Protein AF-A0A0C2GD86-F1 (afdb_monomer_lite)

Secondary structure (DSSP, 8-state):
-TTGG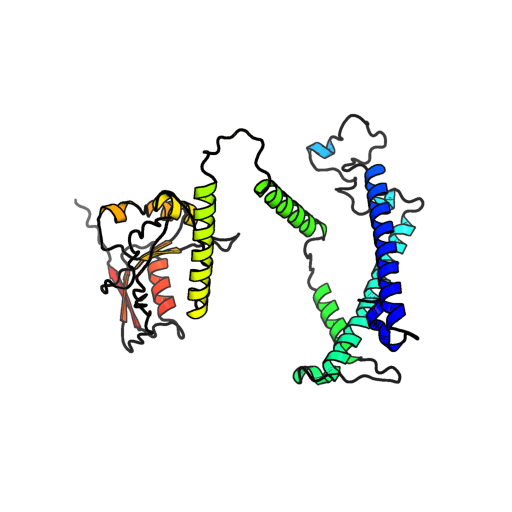GGGG-SSHHHHHHHHHHHHHHHHHHHHHHHHHHHHHH--SSB---S---TTS--HHHHTT--SBSTTT-TTHHHHHSSSHHHHHHHHHHHHHHHHHHHHHHHHHHHHHHHHTTSSGGGGGG---BTTTTB-HHHHHHHHHHHHHHHHS------HHHHHHHHHHHHHHHHHHHS---S-----S-HHHHHHHHHHHHHHHHHHHHHHHHTT----------SSHHHHHHHHHHHSSBTTB---EEEEE---S-HHHHTTS-HHHHHHTT-EEEEE--SSTTS-----------S--------------------TT-EEEEEE--TT-HHHHHHHHHHHSTTSS---EEEEEE---------

Radius of gyration: 33.06 Å; chains: 1; bounding box: 68×76×85 Å

Organism: NCBI:txid51022

Foldseek 3Di:
DLLVLCLVVDPDSVPCSVVVVVVVVVVVVVVVVVVVVCLVVPWAAFAQPDPDDDPVDDDPCVVVVNGCDTPNRDPLNVLVPDPHNVVVVVVVVVVVVVVVVSCLQRPLVVVLVVLVVCPDVVSVVQVQADDPVRHRPVSSVVVVVVVVVVVVPVPCVPDVVVVVVVVCVVVVVVVVVVDDDPPPDDDDPDVVVVVVVVVVQVVVQVVVVVVCVVVVHPDHGDGDDDPAPQVRVLCCQVVAADDVGHAQEDEEEDDPDDPVVVVRHPCVSCVVSNHHYHYDYDPPPFPDDPDPDPDDDDDDDDDDDDDPPPDDDPPLPAPPEAEDEQEAEDPVPPVSVVVVVVCCDPPHSYVHHYDYDYDDDDPDDDD

Structure (mmCIF, N/CA/C/O backbone):
data_AF-A0A0C2GD86-F1
#
_entry.id   AF-A0A0C2GD86-F1
#
loop_
_atom_site.group_PDB
_atom_site.id
_atom_site.type_symbol
_atom_site.label_atom_id
_atom_site.label_alt_id
_atom_site.label_comp_id
_atom_site.label_asym_id
_atom_site.label_entity_id
_atom_site.label_seq_id
_atom_site.pdbx_PDB_ins_code
_atom_site.Cartn_x
_atom_site.Cartn_y
_atom_site.Cartn_z
_atom_site.occupancy
_atom_site.B_iso_or_equiv
_atom_site.auth_seq_id
_atom_site.auth_comp_id
_atom_site.auth_asym_id
_atom_site.auth_atom_id
_atom_site.pdbx_PDB_model_num
ATOM 1 N N . MET A 1 1 ? -5.934 -14.774 -12.944 1.00 65.06 1 MET A N 1
ATOM 2 C CA . MET A 1 1 ? -7.406 -14.963 -12.951 1.00 65.06 1 MET A CA 1
ATOM 3 C C . MET A 1 1 ? -8.065 -14.684 -14.303 1.00 65.06 1 MET A C 1
ATOM 5 O O . MET A 1 1 ? -9.145 -15.212 -14.525 1.00 65.06 1 MET A O 1
ATOM 9 N N . ALA A 1 2 ? -7.436 -13.948 -15.231 1.00 74.06 2 ALA A N 1
ATOM 10 C CA . ALA A 1 2 ? -8.021 -13.655 -16.547 1.00 74.06 2 ALA A CA 1
ATOM 11 C C . ALA A 1 2 ? -8.495 -14.903 -17.327 1.00 74.06 2 ALA A C 1
ATOM 13 O O . ALA A 1 2 ? -9.594 -14.895 -17.868 1.00 74.06 2 ALA A O 1
ATOM 14 N N . GLY A 1 3 ? -7.726 -16.002 -17.312 1.00 75.94 3 GLY A N 1
ATOM 15 C CA . GLY A 1 3 ? -8.110 -17.249 -17.993 1.00 75.94 3 GLY A CA 1
ATOM 16 C C . GLY A 1 3 ? -9.326 -17.968 -17.391 1.00 75.94 3 GLY A C 1
ATOM 17 O O . GLY A 1 3 ? -10.063 -18.631 -18.112 1.00 75.94 3 GLY A O 1
ATOM 18 N N . ALA A 1 4 ? -9.580 -17.808 -16.089 1.00 80.94 4 ALA A N 1
ATOM 19 C CA . ALA A 1 4 ? -10.747 -18.395 -15.424 1.00 80.94 4 ALA A CA 1
ATOM 20 C C . ALA A 1 4 ? -12.019 -17.552 -15.617 1.00 80.94 4 ALA A C 1
ATOM 22 O O . ALA A 1 4 ? -13.124 -18.080 -15.534 1.00 80.94 4 ALA A O 1
ATOM 23 N N . ASN A 1 5 ? -11.866 -16.261 -15.924 1.00 79.50 5 ASN A N 1
ATOM 24 C CA . ASN A 1 5 ? -12.972 -15.319 -16.104 1.00 79.50 5 ASN A CA 1
ATOM 25 C C . ASN A 1 5 ? -13.828 -15.597 -17.361 1.00 79.50 5 ASN A C 1
ATOM 27 O O . ASN A 1 5 ? -14.884 -15.001 -17.535 1.00 79.50 5 ASN A O 1
ATOM 31 N N . ILE A 1 6 ? -13.373 -16.489 -18.249 1.00 79.62 6 ILE A N 1
ATOM 32 C CA . ILE A 1 6 ? -14.049 -16.863 -19.506 1.00 79.62 6 ILE A CA 1
ATOM 33 C C . ILE A 1 6 ? -14.363 -18.375 -19.513 1.00 79.62 6 ILE A C 1
ATOM 35 O O . ILE A 1 6 ? -14.539 -18.997 -20.557 1.00 79.62 6 ILE A O 1
ATOM 39 N N . SER A 1 7 ? -14.440 -18.996 -18.332 1.00 78.81 7 SER A N 1
ATOM 40 C CA . SER A 1 7 ? -14.645 -20.443 -18.183 1.00 78.81 7 SER A CA 1
ATOM 41 C C . SER A 1 7 ? -15.906 -20.961 -18.886 1.00 78.81 7 SER A C 1
ATOM 43 O O . SER A 1 7 ? -15.870 -22.055 -19.445 1.00 78.81 7 SER A O 1
ATOM 45 N N . GLY A 1 8 ? -16.974 -20.157 -18.932 1.00 76.56 8 GLY A N 1
ATOM 46 C CA . GLY A 1 8 ? -18.242 -20.499 -19.589 1.00 76.56 8 GLY A CA 1
ATOM 47 C C . GLY A 1 8 ? -18.179 -20.624 -21.116 1.00 76.56 8 GLY A C 1
ATOM 48 O O . GLY A 1 8 ? -19.034 -21.281 -21.697 1.00 76.56 8 GLY A O 1
ATOM 49 N N . ASN A 1 9 ? -17.152 -20.063 -21.768 1.00 80.38 9 ASN A N 1
ATOM 50 C CA . ASN A 1 9 ? -16.991 -20.125 -23.229 1.00 80.38 9 ASN A CA 1
ATOM 51 C C . ASN A 1 9 ? -15.966 -21.184 -23.674 1.00 80.38 9 ASN A C 1
ATOM 53 O O . ASN A 1 9 ? -15.637 -21.277 -24.858 1.00 80.38 9 ASN A O 1
ATOM 57 N N . LEU A 1 10 ? -15.410 -21.965 -22.744 1.00 87.44 10 LEU A N 1
ATOM 58 C CA . LEU A 1 10 ? -14.415 -22.989 -23.053 1.00 87.44 10 LEU A CA 1
ATOM 59 C C . LEU A 1 10 ? -15.094 -24.322 -23.371 1.00 87.44 10 LEU A C 1
ATOM 61 O O . LEU A 1 10 ? -15.907 -24.807 -22.593 1.00 87.44 10 LEU A O 1
ATOM 65 N N . LYS A 1 11 ? -14.665 -24.978 -24.459 1.00 89.19 11 LYS A N 1
ATOM 66 C CA . LYS A 1 11 ? -15.123 -26.335 -24.810 1.00 89.19 11 LYS A CA 1
ATOM 67 C C . LYS A 1 11 ? -14.864 -27.348 -23.684 1.00 89.19 11 LYS A C 1
ATOM 69 O O . LYS A 1 11 ? -15.706 -28.197 -23.446 1.00 89.19 11 LYS A O 1
ATOM 74 N N . ASN A 1 12 ? -13.711 -27.248 -23.006 1.00 91.75 12 ASN A N 1
ATOM 75 C CA . ASN A 1 12 ? -13.301 -28.117 -21.892 1.00 91.75 12 ASN A CA 1
ATOM 76 C C . ASN A 1 12 ? -12.554 -27.307 -20.803 1.00 91.75 12 ASN A C 1
ATOM 78 O O . ASN A 1 12 ? -11.317 -27.249 -20.822 1.00 91.75 12 ASN A O 1
ATOM 82 N N . PRO A 1 13 ? -13.258 -26.675 -19.844 1.00 90.06 13 PRO A N 1
ATOM 83 C CA . PRO A 1 13 ? -12.644 -25.761 -18.874 1.00 90.06 13 PRO A CA 1
ATOM 84 C C . PRO A 1 13 ? -11.661 -26.453 -17.917 1.00 90.06 13 PRO A C 1
ATOM 86 O O . PRO A 1 13 ? -10.619 -25.881 -17.599 1.00 90.06 13 PRO A O 1
ATOM 89 N N . GLN A 1 14 ? -11.932 -27.702 -17.521 1.00 90.12 14 GLN A N 1
ATOM 90 C CA . GLN A 1 14 ? -11.098 -28.461 -16.575 1.00 90.12 14 GLN A CA 1
ATOM 91 C C . GLN A 1 14 ? -9.662 -28.689 -17.072 1.00 90.12 14 GLN A C 1
ATOM 93 O O . GLN A 1 14 ? -8.739 -28.763 -16.269 1.00 90.12 14 GLN A O 1
ATOM 98 N N . VAL A 1 15 ? -9.459 -28.769 -18.392 1.00 92.38 15 VAL A N 1
ATOM 99 C CA . VAL A 1 15 ? -8.132 -28.969 -19.000 1.00 92.38 15 VAL A CA 1
ATOM 100 C C . VAL A 1 15 ? -7.543 -27.650 -19.501 1.00 92.38 15 VAL A C 1
ATOM 102 O O . VAL A 1 15 ? -6.342 -27.415 -19.359 1.00 92.38 15 VAL A O 1
ATOM 105 N N . ALA A 1 16 ? -8.373 -26.775 -20.077 1.00 92.75 16 ALA A N 1
ATOM 106 C CA . ALA A 1 16 ? -7.918 -25.533 -20.696 1.00 92.75 16 ALA A CA 1
ATOM 107 C C . ALA A 1 16 ? -7.410 -24.501 -19.675 1.00 92.75 16 ALA A C 1
ATOM 109 O O . ALA A 1 16 ? -6.374 -23.880 -19.909 1.00 92.75 16 ALA A O 1
ATOM 110 N N . ILE A 1 17 ? -8.090 -24.347 -18.531 1.00 93.12 17 ILE A N 1
ATOM 111 C CA . ILE A 1 17 ? -7.708 -23.378 -17.492 1.00 93.12 17 ILE A CA 1
ATOM 112 C C . ILE A 1 17 ? -6.311 -23.673 -16.919 1.00 93.12 17 ILE A C 1
ATOM 114 O O . ILE A 1 17 ? -5.471 -22.767 -16.962 1.00 93.12 17 ILE A O 1
ATOM 118 N N . PRO A 1 18 ? -6.007 -24.887 -16.408 1.00 93.12 18 PRO A N 1
ATOM 119 C CA . PRO A 1 18 ? -4.694 -25.153 -15.824 1.00 93.12 18 PRO A CA 1
ATOM 120 C C . PRO A 1 18 ? -3.578 -25.094 -16.869 1.00 93.12 18 PRO A C 1
ATOM 122 O O . PRO A 1 18 ? -2.556 -24.460 -16.614 1.00 93.12 18 PRO A O 1
ATOM 125 N N . ARG A 1 19 ? -3.776 -25.675 -18.063 1.00 93.00 19 ARG A N 1
ATOM 126 C CA . ARG A 1 19 ? -2.750 -25.657 -19.119 1.00 93.00 19 ARG A CA 1
ATOM 127 C C . ARG A 1 19 ? -2.445 -24.244 -19.598 1.00 93.00 19 ARG A C 1
ATOM 129 O O . ARG A 1 19 ? -1.280 -23.869 -19.618 1.00 93.00 19 ARG A O 1
ATOM 136 N N . GLY A 1 20 ? -3.475 -23.462 -19.923 1.00 93.88 20 GLY A N 1
ATOM 137 C CA . GLY A 1 20 ? -3.301 -22.097 -20.416 1.00 93.88 20 GLY A CA 1
ATOM 138 C C . GLY A 1 20 ? -2.700 -21.162 -19.369 1.00 93.88 20 GLY A C 1
ATOM 139 O O . GLY A 1 20 ? -1.832 -20.353 -19.685 1.00 93.88 20 GLY A O 1
ATOM 140 N N . THR A 1 21 ? -3.114 -21.291 -18.104 1.00 93.56 21 THR A N 1
ATOM 141 C CA . THR A 1 21 ? -2.578 -20.452 -17.022 1.00 93.56 21 THR A CA 1
ATOM 142 C C . THR A 1 21 ? -1.110 -20.773 -16.750 1.00 93.56 21 THR A C 1
ATOM 144 O O . THR A 1 21 ? -0.296 -19.856 -16.673 1.00 93.56 21 THR A O 1
ATOM 147 N N . LEU A 1 22 ? -0.749 -22.057 -16.649 1.00 93.69 22 LEU A N 1
ATOM 148 C CA . LEU A 1 22 ? 0.634 -22.469 -16.402 1.00 93.69 22 LEU A CA 1
ATOM 149 C C . LEU A 1 22 ? 1.558 -22.123 -17.573 1.00 93.69 22 LEU A C 1
ATOM 151 O O . LEU A 1 22 ? 2.649 -21.610 -17.339 1.00 93.69 22 LEU A O 1
ATOM 155 N N . SER A 1 23 ? 1.122 -22.333 -18.821 1.00 95.06 23 SER A N 1
ATOM 156 C CA . SER A 1 23 ? 1.925 -21.961 -19.990 1.00 95.06 23 SER A CA 1
ATOM 157 C C . SER A 1 23 ? 2.125 -20.449 -20.082 1.00 95.06 23 SER A C 1
ATOM 159 O O . SER A 1 23 ? 3.229 -20.001 -20.367 1.00 95.06 23 SER A O 1
ATOM 161 N N . ALA A 1 24 ? 1.087 -19.653 -19.800 1.00 93.94 24 ALA A N 1
ATOM 162 C CA . ALA A 1 24 ? 1.185 -18.196 -19.822 1.00 93.94 24 ALA A CA 1
ATOM 163 C C . ALA A 1 24 ? 2.138 -17.662 -18.744 1.00 93.94 24 ALA A C 1
ATOM 165 O O . ALA A 1 24 ? 2.937 -16.773 -19.031 1.00 93.94 24 ALA A O 1
ATOM 166 N N . ILE A 1 25 ? 2.079 -18.216 -17.527 1.00 94.56 25 ILE A N 1
ATOM 167 C CA . ILE A 1 25 ? 3.007 -17.867 -16.442 1.00 94.56 25 ILE A CA 1
ATOM 168 C C . ILE A 1 25 ? 4.438 -18.235 -16.832 1.00 94.56 25 ILE A C 1
ATOM 170 O O . ILE A 1 25 ? 5.333 -17.411 -16.699 1.00 94.56 25 ILE A O 1
ATOM 174 N N . LEU A 1 26 ? 4.660 -19.441 -17.355 1.00 96.50 26 LEU A N 1
ATOM 175 C CA . LEU A 1 26 ? 5.994 -19.883 -17.752 1.00 96.50 26 LEU A CA 1
ATOM 176 C C . LEU A 1 26 ? 6.591 -18.974 -18.834 1.00 96.50 26 LEU A C 1
ATOM 178 O O . LEU A 1 26 ? 7.728 -18.528 -18.698 1.00 96.50 26 LEU A O 1
ATOM 182 N N . VAL A 1 27 ? 5.816 -18.648 -19.873 1.00 97.06 27 VAL A N 1
ATOM 183 C CA . VAL A 1 27 ? 6.267 -17.758 -20.952 1.00 97.06 27 VAL A CA 1
ATOM 184 C C . VAL A 1 27 ? 6.566 -16.356 -20.419 1.00 97.06 27 VAL A C 1
ATOM 186 O O . VAL A 1 27 ? 7.626 -15.813 -20.721 1.00 97.06 27 VAL A O 1
ATOM 189 N N . SER A 1 28 ? 5.688 -15.771 -19.598 1.00 94.94 28 SER A N 1
ATOM 190 C CA . SER A 1 28 ? 5.924 -14.426 -19.061 1.00 94.94 28 SER A CA 1
ATOM 191 C C . SER A 1 28 ? 7.120 -14.383 -18.112 1.00 94.94 28 SER A C 1
ATOM 193 O O . SER A 1 28 ? 7.916 -13.452 -18.189 1.00 94.94 28 SER A O 1
ATOM 195 N N . THR A 1 29 ? 7.311 -15.403 -17.271 1.00 95.81 29 THR A N 1
ATOM 196 C CA . THR A 1 29 ? 8.487 -15.516 -16.400 1.00 95.81 29 THR A CA 1
ATOM 197 C C . THR A 1 29 ? 9.779 -15.590 -17.207 1.00 95.81 29 THR A C 1
ATOM 199 O O . THR A 1 29 ? 10.725 -14.880 -16.876 1.00 95.81 29 THR A O 1
ATOM 202 N N . ILE A 1 30 ? 9.819 -16.382 -18.283 1.00 97.56 30 ILE A N 1
ATOM 203 C CA . ILE A 1 30 ? 10.996 -16.455 -19.161 1.00 97.56 30 ILE A CA 1
ATOM 204 C C . ILE A 1 30 ? 11.289 -15.085 -19.778 1.00 97.56 30 ILE A C 1
ATOM 206 O O . ILE A 1 30 ? 12.427 -14.628 -19.709 1.00 97.56 30 ILE A O 1
ATOM 210 N N . VAL A 1 31 ? 10.269 -14.405 -20.311 1.00 96.06 31 VAL A N 1
ATOM 211 C CA . VAL A 1 31 ? 10.424 -13.072 -20.914 1.00 96.06 31 VAL A CA 1
ATOM 212 C C . VAL A 1 31 ? 10.916 -12.046 -19.888 1.00 96.06 31 VAL A C 1
ATOM 214 O O . VAL A 1 31 ? 11.826 -11.269 -20.177 1.00 96.06 31 VAL A O 1
ATOM 217 N N . TYR A 1 32 ? 10.373 -12.049 -18.668 1.00 94.38 32 TYR A N 1
ATOM 218 C CA . TYR A 1 32 ? 10.821 -11.131 -17.620 1.00 94.38 32 TYR A CA 1
ATOM 219 C C . TYR A 1 32 ? 12.264 -11.395 -17.193 1.00 94.38 32 TYR A C 1
ATOM 221 O O . TYR A 1 32 ? 13.037 -10.448 -17.064 1.00 94.38 32 TYR A O 1
ATOM 229 N N . ILE A 1 33 ? 12.653 -12.661 -17.024 1.00 96.06 33 ILE A N 1
ATOM 230 C CA . ILE A 1 33 ? 14.035 -13.022 -16.691 1.00 96.06 33 ILE A CA 1
ATOM 231 C C . ILE A 1 33 ? 14.980 -12.621 -17.826 1.00 96.06 33 ILE A C 1
ATOM 233 O O . ILE A 1 33 ? 16.030 -12.044 -17.555 1.00 96.06 33 ILE A O 1
ATOM 237 N N . SER A 1 34 ? 14.615 -12.859 -19.090 1.00 94.94 34 SER A N 1
ATOM 238 C CA . SER A 1 34 ? 15.467 -12.475 -20.217 1.00 94.94 34 SER A CA 1
ATOM 239 C C . SER A 1 34 ? 15.667 -10.964 -20.295 1.00 94.94 34 SER A C 1
ATOM 241 O O . SER A 1 34 ? 16.792 -10.517 -20.480 1.00 94.94 34 SER A O 1
ATOM 243 N N . VAL A 1 35 ? 14.608 -10.171 -20.093 1.00 90.94 35 VAL A N 1
ATOM 244 C CA . VAL A 1 35 ? 14.714 -8.704 -20.098 1.00 90.94 35 VAL A CA 1
ATOM 245 C C . VAL A 1 35 ? 15.590 -8.215 -18.944 1.00 90.94 35 VAL A C 1
ATOM 247 O O . VAL A 1 35 ? 16.413 -7.330 -19.153 1.00 90.94 35 VAL A O 1
ATOM 250 N N . LEU A 1 36 ? 15.470 -8.812 -17.753 1.00 91.12 36 LEU A N 1
ATOM 251 C CA . LEU A 1 36 ? 16.318 -8.484 -16.602 1.00 91.12 36 LEU A CA 1
ATOM 252 C C . LEU A 1 36 ? 17.798 -8.780 -16.862 1.00 91.12 36 LEU A C 1
ATOM 254 O O . LEU A 1 36 ? 18.649 -7.951 -16.548 1.00 91.12 36 LEU A O 1
ATOM 258 N N . LEU A 1 37 ? 18.106 -9.947 -17.434 1.00 93.81 37 LEU A N 1
ATOM 259 C CA . LEU A 1 37 ? 19.481 -10.331 -17.749 1.00 93.81 37 LEU A CA 1
ATOM 260 C C . LEU A 1 37 ? 20.081 -9.425 -18.823 1.00 93.81 37 LEU A C 1
ATOM 262 O O . LEU A 1 37 ? 21.185 -8.926 -18.634 1.00 93.81 37 LEU A O 1
ATOM 266 N N . ILE A 1 38 ? 19.338 -9.160 -19.904 1.00 91.38 38 ILE A N 1
ATOM 267 C CA . ILE A 1 38 ? 19.774 -8.236 -20.957 1.00 91.38 38 ILE A CA 1
ATOM 268 C C . ILE A 1 38 ? 20.056 -6.871 -20.333 1.00 91.38 38 ILE A C 1
ATOM 270 O O . ILE A 1 38 ? 21.188 -6.407 -20.409 1.00 91.38 38 ILE A O 1
ATOM 274 N N . ALA A 1 39 ? 19.090 -6.305 -19.604 1.00 89.25 39 ALA A N 1
ATOM 275 C CA . ALA A 1 39 ? 19.235 -4.999 -18.976 1.00 89.25 39 ALA A CA 1
ATOM 276 C C . ALA A 1 39 ? 20.447 -4.909 -18.033 1.00 89.25 39 ALA A C 1
ATOM 278 O O . ALA A 1 39 ? 21.154 -3.907 -18.049 1.00 89.25 39 ALA A O 1
ATOM 279 N N . GLY A 1 40 ? 20.714 -5.954 -17.244 1.00 88.50 40 GLY A N 1
ATOM 280 C CA . GLY A 1 40 ? 21.864 -5.995 -16.338 1.00 88.50 40 GLY A CA 1
ATOM 281 C C . GLY A 1 40 ? 23.218 -6.145 -17.039 1.00 88.50 40 GLY A C 1
ATOM 282 O O . GLY A 1 40 ? 24.232 -5.764 -16.466 1.00 88.50 40 GLY A O 1
ATOM 283 N N . THR A 1 41 ? 23.247 -6.695 -18.256 1.00 89.00 41 THR A N 1
ATOM 284 C CA . THR A 1 41 ? 24.483 -6.856 -19.046 1.00 89.00 41 THR A CA 1
ATOM 285 C C . THR A 1 41 ? 24.752 -5.709 -20.016 1.00 89.00 41 THR A C 1
ATOM 287 O O . THR A 1 41 ? 25.896 -5.538 -20.423 1.00 89.00 41 THR A O 1
ATOM 290 N N . THR A 1 42 ? 23.728 -4.939 -20.401 1.00 85.62 42 THR A N 1
ATOM 291 C CA . THR A 1 42 ? 23.841 -3.917 -21.455 1.00 85.62 42 THR A CA 1
ATOM 292 C C . THR A 1 42 ? 23.721 -2.480 -20.967 1.00 85.62 42 THR A C 1
ATOM 294 O O . THR A 1 42 ? 24.056 -1.582 -21.732 1.00 85.62 42 THR A O 1
ATOM 297 N N . TYR A 1 43 ? 23.194 -2.232 -19.764 1.00 86.44 43 TYR A N 1
ATOM 298 C CA . TYR A 1 43 ? 22.979 -0.872 -19.262 1.00 86.44 43 TYR A CA 1
ATOM 299 C C . TYR A 1 43 ? 23.842 -0.578 -18.039 1.00 86.44 43 TYR A C 1
ATOM 301 O O . TYR A 1 43 ? 23.813 -1.328 -17.060 1.00 86.44 43 TYR A O 1
ATOM 309 N N . GLU A 1 44 ? 24.526 0.567 -18.038 1.00 84.38 44 GLU A N 1
ATOM 310 C CA . GLU A 1 44 ? 25.084 1.117 -16.808 1.00 84.38 44 GLU A CA 1
ATOM 311 C C . GLU A 1 44 ? 23.985 1.552 -15.829 1.00 84.38 44 GLU A C 1
ATOM 313 O O . GLU A 1 44 ? 22.884 1.990 -16.190 1.00 84.38 44 GLU A O 1
ATOM 318 N N . ARG A 1 45 ? 24.315 1.460 -14.538 1.00 82.44 45 ARG A N 1
ATOM 319 C CA . ARG A 1 45 ? 23.434 1.891 -13.451 1.00 82.44 45 ARG A CA 1
ATOM 320 C C . ARG A 1 45 ? 23.193 3.403 -13.470 1.00 82.44 45 ARG A C 1
ATOM 322 O O . ARG A 1 45 ? 22.045 3.823 -13.333 1.00 82.44 45 ARG A O 1
ATOM 329 N N . ASP A 1 46 ? 24.256 4.177 -13.664 1.00 82.12 46 ASP A N 1
ATOM 330 C CA . ASP A 1 46 ? 24.283 5.639 -13.646 1.00 82.12 46 ASP A CA 1
ATOM 331 C C . ASP A 1 46 ? 25.056 6.129 -14.877 1.00 82.12 46 ASP A C 1
ATOM 333 O O . ASP A 1 46 ? 26.166 5.657 -15.119 1.00 82.12 46 ASP A O 1
ATOM 337 N N . ALA A 1 47 ? 24.472 7.041 -15.659 1.00 81.44 47 ALA A N 1
ATOM 338 C CA . ALA A 1 47 ? 25.083 7.567 -16.879 1.00 81.44 47 ALA A CA 1
ATOM 339 C C . ALA A 1 47 ? 24.870 9.085 -17.019 1.00 81.44 47 ALA A C 1
ATOM 341 O O . ALA A 1 47 ? 23.787 9.612 -16.749 1.00 81.44 47 ALA A O 1
ATOM 342 N N . ASP A 1 48 ? 25.913 9.782 -17.468 1.00 81.81 48 ASP A N 1
ATOM 343 C CA . ASP A 1 48 ? 25.946 11.232 -17.704 1.00 81.81 48 ASP A CA 1
ATOM 344 C C . ASP A 1 48 ? 25.501 11.630 -19.125 1.00 81.81 48 ASP A C 1
ATOM 346 O O . ASP A 1 48 ? 25.120 12.777 -19.354 1.00 81.81 48 ASP A O 1
ATOM 350 N N . GLY A 1 49 ? 25.473 10.673 -20.059 1.00 78.56 49 GLY A N 1
ATOM 351 C CA . GLY A 1 49 ? 25.076 10.882 -21.454 1.00 78.56 49 GLY A CA 1
ATOM 352 C C . GLY A 1 49 ? 26.223 11.310 -22.374 1.00 78.56 49 GLY A C 1
ATOM 353 O O . GLY A 1 49 ? 25.960 11.759 -23.491 1.00 78.56 49 GLY A O 1
ATOM 354 N N . ILE A 1 50 ? 27.479 11.182 -21.933 1.00 77.69 50 ILE A N 1
ATOM 355 C CA . ILE A 1 50 ? 28.667 11.518 -22.728 1.00 77.69 50 ILE A CA 1
ATOM 356 C C . ILE A 1 50 ? 29.166 10.264 -23.470 1.00 77.69 50 ILE A C 1
ATOM 358 O O . ILE A 1 50 ? 29.165 9.157 -22.943 1.00 77.69 50 ILE A O 1
ATOM 362 N N . VAL A 1 51 ? 29.575 10.426 -24.734 1.00 66.56 51 VAL A N 1
ATOM 363 C CA . VAL A 1 51 ? 29.825 9.321 -25.692 1.00 66.56 51 VAL A CA 1
ATOM 364 C C . VAL A 1 51 ? 31.127 8.543 -25.417 1.00 66.56 51 VAL A C 1
ATOM 366 O O . VAL A 1 51 ? 31.362 7.498 -26.017 1.00 66.56 51 VAL A O 1
ATOM 369 N N . THR A 1 52 ? 31.971 9.010 -24.496 1.00 67.00 52 THR A N 1
ATOM 370 C CA . THR A 1 52 ? 33.208 8.326 -24.087 1.00 67.00 52 THR A CA 1
ATOM 371 C C . THR A 1 52 ? 33.098 7.851 -22.637 1.00 67.00 52 THR A C 1
ATOM 373 O O . THR A 1 52 ? 33.619 8.523 -21.745 1.00 67.00 52 THR A O 1
ATOM 376 N N . PRO A 1 53 ? 32.412 6.726 -22.374 1.00 61.09 53 PRO A N 1
ATOM 377 C CA . PRO A 1 53 ? 32.426 6.120 -21.053 1.00 61.09 53 PRO A CA 1
ATOM 378 C C . PRO A 1 53 ? 33.846 5.633 -20.758 1.00 61.09 53 PRO A C 1
ATOM 380 O O . PRO A 1 53 ? 34.403 4.836 -21.514 1.00 61.09 53 PRO A O 1
ATOM 383 N N . ASP A 1 54 ? 34.448 6.136 -19.683 1.00 66.69 54 ASP A N 1
ATOM 384 C CA . ASP A 1 54 ? 35.705 5.599 -19.173 1.00 66.69 54 ASP A CA 1
ATOM 385 C C . ASP A 1 54 ? 35.385 4.297 -18.412 1.00 66.69 54 ASP A C 1
ATOM 387 O O . ASP A 1 54 ? 34.720 4.354 -17.377 1.00 66.69 54 ASP A O 1
ATOM 391 N N . PRO A 1 55 ? 35.801 3.105 -18.888 1.00 67.50 55 PRO A N 1
ATOM 392 C CA . PRO A 1 55 ? 35.388 1.828 -18.293 1.00 67.50 55 PRO A CA 1
ATOM 393 C C . PRO A 1 55 ? 35.878 1.627 -16.854 1.00 67.50 55 PRO A C 1
ATOM 395 O O . PRO A 1 55 ? 35.414 0.722 -16.160 1.00 67.50 55 PRO A O 1
ATOM 398 N N . PHE A 1 56 ? 36.854 2.429 -16.423 1.00 69.88 56 PHE A N 1
ATOM 399 C CA . PHE A 1 56 ? 37.534 2.286 -15.139 1.00 69.88 56 PHE A CA 1
ATOM 400 C C . PHE A 1 56 ? 37.160 3.370 -14.125 1.00 69.88 56 PHE A C 1
ATOM 402 O O . PHE A 1 56 ? 37.468 3.202 -12.945 1.00 69.88 56 PHE A O 1
ATOM 409 N N . ASN A 1 57 ? 36.480 4.441 -14.550 1.00 73.31 57 ASN A N 1
ATOM 410 C CA . ASN A 1 57 ? 36.133 5.576 -13.698 1.00 73.31 57 ASN A CA 1
ATOM 411 C C . ASN A 1 57 ? 34.630 5.852 -13.720 1.00 73.31 57 ASN A C 1
ATOM 413 O O . ASN A 1 57 ? 33.982 5.862 -14.762 1.00 73.31 57 ASN A O 1
ATOM 417 N N . GLN A 1 58 ? 34.071 6.094 -12.537 1.00 76.25 58 GLN A N 1
ATOM 418 C CA . GLN A 1 58 ? 32.658 6.412 -12.383 1.00 76.25 58 GLN A CA 1
ATOM 419 C C . GLN A 1 58 ? 32.404 7.884 -12.762 1.00 76.25 58 GLN A C 1
ATOM 421 O O . GLN A 1 58 ? 33.237 8.725 -12.423 1.00 76.25 58 GLN A O 1
ATOM 426 N N . PRO A 1 59 ? 31.290 8.227 -13.443 1.00 76.94 59 PRO A N 1
ATOM 427 C CA . PRO A 1 59 ? 31.048 9.599 -13.887 1.00 76.94 59 PRO A CA 1
ATOM 428 C C . PRO A 1 59 ? 30.871 10.552 -12.701 1.00 76.94 59 PRO A C 1
ATOM 430 O O . PRO A 1 59 ? 30.280 10.184 -11.686 1.00 76.94 59 PRO A O 1
ATOM 433 N N . ASP A 1 60 ? 31.292 11.810 -12.846 1.00 80.00 60 ASP A N 1
ATOM 434 C CA . ASP A 1 60 ? 31.196 12.826 -11.782 1.00 80.00 60 ASP A CA 1
ATOM 435 C C . ASP A 1 60 ? 29.758 13.019 -11.261 1.00 80.00 60 ASP A C 1
ATOM 437 O O . ASP A 1 60 ? 29.536 13.312 -10.082 1.00 80.00 60 ASP A O 1
ATOM 441 N N . CYS A 1 61 ? 28.757 12.794 -12.122 1.00 78.94 61 CYS A N 1
ATOM 442 C CA . CYS A 1 61 ? 27.342 12.864 -11.754 1.00 78.94 61 CYS A CA 1
ATOM 443 C C . CYS A 1 61 ? 26.939 11.827 -10.693 1.00 78.94 61 CYS A C 1
ATOM 445 O O . CYS A 1 61 ? 25.950 12.037 -9.987 1.00 78.94 61 CYS A O 1
ATOM 447 N N . TYR A 1 62 ? 27.694 10.733 -10.548 1.00 75.38 62 TYR A N 1
ATOM 448 C CA . TYR A 1 62 ? 27.438 9.700 -9.548 1.00 75.38 62 TYR A CA 1
ATOM 449 C C . TYR A 1 62 ? 27.688 10.221 -8.132 1.00 75.38 62 TYR A C 1
ATOM 451 O O . TYR A 1 62 ? 26.858 10.021 -7.248 1.00 75.38 62 TYR A O 1
ATOM 459 N N . TYR A 1 63 ? 28.791 10.945 -7.918 1.00 76.69 63 TYR A N 1
ATOM 460 C CA . TYR A 1 63 ? 29.143 11.476 -6.597 1.00 76.69 63 TYR A CA 1
ATOM 461 C C . TYR A 1 63 ? 28.167 12.554 -6.117 1.00 76.69 63 TYR A C 1
ATOM 463 O O . TYR A 1 63 ? 27.930 12.684 -4.917 1.00 76.69 63 TYR A O 1
ATOM 471 N N . ASN A 1 64 ? 27.563 13.285 -7.057 1.00 76.62 64 ASN A N 1
ATOM 472 C CA . ASN A 1 64 ? 26.567 14.316 -6.774 1.00 76.62 64 ASN A CA 1
ATOM 473 C C . ASN A 1 64 ? 25.112 13.824 -6.890 1.00 76.62 64 ASN A C 1
ATOM 475 O O . ASN A 1 64 ? 24.201 14.604 -6.627 1.00 76.62 64 ASN A O 1
ATOM 479 N N . TYR A 1 65 ? 24.877 12.557 -7.256 1.00 73.69 65 TYR A N 1
ATOM 480 C CA . TYR A 1 65 ? 23.545 11.986 -7.514 1.00 73.69 65 TYR A CA 1
ATOM 481 C C . TYR A 1 65 ? 22.705 12.789 -8.526 1.00 73.69 65 TYR A C 1
ATOM 483 O O . TYR A 1 65 ? 21.487 12.904 -8.393 1.00 73.69 65 TYR A O 1
ATOM 491 N N . THR A 1 66 ? 23.352 13.365 -9.539 1.00 76.75 66 THR A N 1
ATOM 492 C CA . THR A 1 66 ? 22.719 14.224 -10.556 1.00 76.75 66 THR A CA 1
ATOM 493 C C . THR A 1 66 ? 22.672 13.585 -11.943 1.00 76.75 66 THR A C 1
ATOM 495 O O . THR A 1 66 ? 22.410 14.279 -12.925 1.00 76.75 66 THR A O 1
ATOM 498 N N . CYS A 1 67 ? 22.933 12.280 -12.059 1.00 78.75 67 CYS A N 1
ATOM 499 C CA . CYS A 1 67 ? 22.979 11.613 -13.358 1.00 78.75 67 CYS A CA 1
ATOM 500 C C . CYS A 1 67 ? 21.610 11.649 -14.071 1.00 78.75 67 CYS A C 1
ATOM 502 O O . CYS A 1 67 ? 20.618 11.177 -13.510 1.00 78.75 67 CYS A O 1
ATOM 504 N N . PRO A 1 68 ? 21.537 12.172 -15.310 1.00 78.88 68 PRO A N 1
ATOM 505 C CA . PRO A 1 68 ? 20.291 12.241 -16.073 1.00 78.88 68 PRO A CA 1
ATOM 506 C C . PRO A 1 68 ? 19.875 10.892 -16.681 1.00 78.88 68 PRO A C 1
ATOM 508 O O . PRO A 1 68 ? 18.690 10.680 -16.940 1.00 78.88 68 PRO A O 1
ATOM 511 N N . PHE A 1 69 ? 20.828 9.981 -16.911 1.00 83.25 69 PHE A N 1
ATOM 512 C CA . PHE A 1 69 ? 20.608 8.690 -17.561 1.00 83.25 69 PHE A CA 1
ATOM 513 C C . PHE A 1 69 ? 21.096 7.516 -16.694 1.00 83.25 69 PHE A C 1
ATOM 515 O O . PHE A 1 69 ? 21.608 7.681 -15.583 1.00 83.25 69 PHE A O 1
ATOM 522 N N . GLY A 1 70 ? 20.902 6.299 -17.202 1.00 80.44 70 GLY A N 1
ATOM 523 C CA . GLY A 1 70 ? 21.235 5.050 -16.518 1.00 80.44 70 GLY A CA 1
ATOM 524 C C . GLY A 1 70 ? 19.998 4.316 -16.010 1.00 80.44 70 GLY A C 1
ATOM 525 O O . GLY A 1 70 ? 18.903 4.880 -15.919 1.00 80.44 70 GLY A O 1
ATOM 526 N N . LEU A 1 71 ? 20.174 3.036 -15.688 1.00 82.88 71 LEU A N 1
ATOM 527 C CA . LEU A 1 71 ? 19.092 2.145 -15.269 1.00 82.88 71 LEU A CA 1
ATOM 528 C C . LEU A 1 71 ? 18.362 2.642 -14.007 1.00 82.88 71 LEU A C 1
ATOM 530 O O . LEU A 1 71 ? 17.173 2.373 -13.843 1.00 82.88 71 LEU A O 1
ATOM 534 N N . LEU A 1 72 ? 19.060 3.366 -13.123 1.00 79.88 72 LEU A N 1
ATOM 535 C CA . LEU A 1 72 ? 18.491 3.909 -11.889 1.00 79.88 72 LEU A CA 1
ATOM 536 C C . LEU A 1 72 ? 17.733 5.230 -12.102 1.00 79.88 72 LEU A C 1
ATOM 538 O O . LEU A 1 72 ? 16.730 5.463 -11.428 1.00 79.88 72 LEU A O 1
ATOM 542 N N . ASN A 1 73 ? 18.195 6.076 -13.028 1.00 75.44 73 ASN A N 1
ATOM 543 C CA . ASN A 1 73 ? 17.728 7.463 -13.147 1.00 75.44 73 ASN A CA 1
ATOM 544 C C . ASN A 1 73 ? 16.770 7.692 -14.326 1.00 75.44 73 ASN A C 1
ATOM 546 O O . ASN A 1 73 ? 15.957 8.615 -14.279 1.00 75.44 73 ASN A O 1
ATOM 550 N N . TYR A 1 74 ? 16.796 6.840 -15.359 1.00 80.06 74 TYR A N 1
ATOM 551 C CA . TYR A 1 74 ? 15.990 7.024 -16.569 1.00 80.06 74 TYR A CA 1
ATOM 552 C C . TYR A 1 74 ? 15.087 5.822 -16.878 1.00 80.06 74 TYR A C 1
ATOM 554 O O . TYR A 1 74 ? 15.507 4.795 -17.408 1.00 80.06 74 TYR A O 1
ATOM 562 N N . TYR A 1 75 ? 13.790 5.978 -16.600 1.00 81.25 75 TYR A N 1
ATOM 563 C CA . TYR A 1 75 ? 12.775 4.923 -16.747 1.00 81.25 75 TYR A CA 1
ATOM 564 C C . TYR A 1 75 ? 12.534 4.473 -18.199 1.00 81.25 75 TYR A C 1
ATOM 566 O O . TYR A 1 75 ? 12.026 3.378 -18.439 1.00 81.25 75 TYR A O 1
ATOM 574 N N . GLN A 1 76 ? 12.900 5.303 -19.176 1.00 83.56 76 GLN A N 1
ATOM 575 C CA . GLN A 1 76 ? 12.765 5.029 -20.608 1.00 83.56 76 GLN A CA 1
ATOM 576 C C . GLN A 1 76 ? 14.073 4.526 -21.240 1.00 83.56 76 GLN A C 1
ATOM 578 O O . GLN A 1 76 ? 14.251 4.628 -22.449 1.00 83.56 76 GLN A O 1
ATOM 583 N N . ILE A 1 77 ? 14.987 3.928 -20.467 1.00 83.81 77 ILE A N 1
ATOM 584 C CA . ILE A 1 77 ? 16.292 3.464 -20.978 1.00 83.81 77 ILE A CA 1
ATOM 585 C C . ILE A 1 77 ? 16.185 2.446 -22.131 1.00 83.81 77 ILE A C 1
ATOM 587 O O . ILE A 1 77 ? 16.994 2.433 -23.060 1.00 83.81 77 ILE A O 1
ATOM 591 N N . VAL A 1 78 ? 15.122 1.639 -22.142 1.00 86.31 78 VAL A N 1
ATOM 592 C CA . VAL A 1 78 ? 14.853 0.692 -23.236 1.00 86.31 78 VAL A CA 1
ATOM 593 C C . VAL A 1 78 ? 14.515 1.427 -24.540 1.00 86.31 78 VAL A C 1
ATOM 595 O O . VAL A 1 78 ? 14.831 0.945 -25.624 1.00 86.31 78 VAL A O 1
ATOM 598 N N . MET A 1 79 ? 13.923 2.623 -24.462 1.00 86.19 79 MET A N 1
ATOM 599 C CA . MET A 1 79 ? 13.579 3.436 -25.631 1.00 86.19 79 MET A CA 1
ATOM 600 C C . MET A 1 79 ? 14.829 3.934 -26.362 1.00 86.19 79 MET A C 1
ATOM 602 O O . MET A 1 79 ? 14.878 3.856 -27.586 1.00 86.19 79 MET A O 1
ATOM 606 N N . VAL A 1 80 ? 15.839 4.411 -25.627 1.00 82.12 80 VAL A N 1
ATOM 607 C CA . VAL A 1 80 ? 17.062 4.993 -26.217 1.00 82.12 80 VAL A CA 1
ATOM 608 C C . VAL A 1 80 ? 17.997 3.949 -26.824 1.00 82.12 80 VAL A C 1
ATOM 610 O O . VAL A 1 80 ? 18.823 4.281 -27.664 1.00 82.12 80 VAL A O 1
ATOM 613 N N . THR A 1 81 ? 17.850 2.686 -26.431 1.00 81.06 81 THR A N 1
ATOM 614 C CA . THR A 1 81 ? 18.666 1.565 -26.929 1.00 81.06 81 THR A CA 1
ATOM 615 C C . THR A 1 81 ? 17.946 0.696 -27.955 1.00 81.06 81 THR A C 1
ATOM 617 O O . THR A 1 81 ? 18.523 -0.234 -28.513 1.00 81.06 81 THR A O 1
ATOM 620 N N . SER A 1 82 ? 16.683 1.011 -28.241 1.00 86.62 82 SER A N 1
ATOM 621 C CA . SER A 1 82 ? 15.909 0.344 -29.280 1.00 86.62 82 SER A CA 1
ATOM 622 C C . SER A 1 82 ? 16.300 0.833 -30.671 1.00 86.62 82 SER A C 1
ATOM 624 O O . SER A 1 82 ? 16.551 2.016 -30.875 1.00 86.62 82 SER A O 1
ATOM 626 N N . VAL A 1 83 ? 16.242 -0.069 -31.659 1.00 88.88 83 VAL A N 1
ATOM 627 C CA . VAL A 1 83 ? 16.522 0.243 -33.077 1.00 88.88 83 VAL A CA 1
ATOM 628 C C . VAL A 1 83 ? 15.644 1.388 -33.595 1.00 88.88 83 VAL A C 1
ATOM 630 O O . VAL A 1 83 ? 16.088 2.200 -34.401 1.00 88.88 83 VAL A O 1
ATOM 633 N N . TRP A 1 84 ? 14.398 1.473 -33.119 1.00 91.12 84 TRP A N 1
ATOM 634 C CA . TRP A 1 84 ? 13.492 2.570 -33.442 1.00 91.12 84 TRP A CA 1
ATOM 635 C C . TRP A 1 84 ? 12.703 3.013 -32.199 1.00 91.12 84 TRP A C 1
ATOM 637 O O . TRP A 1 84 ? 11.715 2.367 -31.855 1.00 91.12 84 TRP A O 1
ATOM 647 N N . PRO A 1 85 ? 13.094 4.109 -31.519 1.00 88.19 85 PRO A N 1
ATOM 648 C CA . PRO A 1 85 ? 12.504 4.544 -30.246 1.00 88.19 85 PRO A CA 1
ATOM 649 C C . PRO A 1 85 ? 10.960 4.600 -30.189 1.00 88.19 85 PRO A C 1
ATOM 651 O O . PRO A 1 85 ? 10.387 4.134 -29.199 1.00 88.19 85 PRO A O 1
ATOM 654 N N . PRO A 1 86 ? 10.240 5.072 -31.232 1.00 91.00 86 PRO A N 1
ATOM 655 C CA . PRO A 1 86 ? 8.775 5.121 -31.212 1.00 91.00 86 PRO A CA 1
ATOM 656 C C . PRO A 1 86 ? 8.088 3.756 -31.062 1.00 91.00 86 PRO A C 1
ATOM 658 O O . PRO A 1 86 ? 6.969 3.701 -30.548 1.00 91.00 86 PRO A O 1
ATOM 661 N N . ILE A 1 87 ? 8.735 2.650 -31.458 1.00 91.56 87 ILE A N 1
ATOM 662 C CA . ILE A 1 87 ? 8.133 1.309 -31.374 1.00 91.56 87 ILE A CA 1
ATOM 663 C C . ILE A 1 87 ? 7.827 0.912 -29.929 1.00 91.56 87 ILE A C 1
ATOM 665 O O . ILE A 1 87 ? 6.799 0.293 -29.654 1.00 91.56 87 ILE A O 1
ATOM 669 N N . ILE A 1 88 ? 8.692 1.319 -28.996 1.00 89.88 88 ILE A N 1
ATOM 670 C CA . ILE A 1 88 ? 8.542 1.025 -27.572 1.00 89.88 88 ILE A CA 1
ATOM 671 C C . ILE A 1 88 ? 7.350 1.791 -27.010 1.00 89.88 88 ILE A C 1
ATOM 673 O O . ILE A 1 88 ? 6.517 1.204 -26.322 1.00 89.88 88 ILE A O 1
ATOM 677 N N . SER A 1 89 ? 7.204 3.068 -27.363 1.00 87.69 89 SER A N 1
ATOM 678 C CA . SER A 1 89 ? 6.055 3.881 -26.953 1.00 87.69 89 SER A CA 1
ATOM 679 C C . SER A 1 89 ? 4.733 3.300 -27.458 1.00 87.69 89 SER A C 1
ATOM 681 O O . SER A 1 89 ? 3.784 3.174 -26.685 1.00 87.69 89 SER A O 1
ATOM 683 N N . ILE A 1 90 ? 4.678 2.876 -28.726 1.00 91.44 90 ILE A N 1
ATOM 684 C CA . ILE A 1 90 ? 3.493 2.220 -29.303 1.00 91.44 90 ILE A CA 1
ATOM 685 C C . ILE A 1 90 ? 3.182 0.920 -28.552 1.00 91.44 90 ILE A C 1
ATOM 687 O O . ILE A 1 90 ? 2.027 0.673 -28.202 1.00 91.44 90 ILE A O 1
ATOM 691 N N . GLY A 1 91 ? 4.204 0.115 -28.250 1.00 91.12 91 GLY A N 1
ATOM 692 C CA . GLY A 1 91 ? 4.058 -1.118 -27.479 1.00 91.12 91 GLY A CA 1
ATOM 693 C C . GLY A 1 91 ? 3.511 -0.882 -26.069 1.00 91.12 91 GLY A C 1
ATOM 694 O O . GLY A 1 91 ? 2.601 -1.591 -25.642 1.00 91.12 91 GLY A O 1
ATOM 695 N N . ILE A 1 92 ? 4.004 0.142 -25.364 1.00 90.06 92 ILE A N 1
ATOM 696 C CA . ILE A 1 92 ? 3.523 0.518 -24.026 1.00 90.06 92 ILE A CA 1
ATOM 697 C C . ILE A 1 92 ? 2.053 0.943 -24.085 1.00 90.06 92 ILE A C 1
ATOM 699 O O . ILE A 1 92 ? 1.248 0.470 -23.280 1.00 90.06 92 ILE A O 1
ATOM 703 N N . ILE A 1 93 ? 1.679 1.789 -25.049 1.00 90.75 93 ILE A N 1
ATOM 704 C CA . ILE A 1 93 ? 0.290 2.238 -25.223 1.00 90.75 93 ILE A CA 1
ATOM 705 C C . ILE A 1 93 ? -0.619 1.042 -25.523 1.00 90.75 93 ILE A C 1
ATOM 707 O O . ILE A 1 93 ? -1.656 0.880 -24.883 1.00 90.75 93 ILE A O 1
ATOM 711 N N . ALA A 1 94 ? -0.215 0.159 -26.437 1.00 93.50 94 ALA A N 1
ATOM 712 C CA . ALA A 1 94 ? -0.996 -1.024 -26.782 1.00 93.50 94 ALA A CA 1
ATOM 713 C C . ALA A 1 94 ? -1.156 -1.976 -25.582 1.00 93.50 94 ALA A C 1
ATOM 715 O O . ALA A 1 94 ? -2.267 -2.409 -25.280 1.00 93.50 94 ALA A O 1
ATOM 716 N N . ALA A 1 95 ? -0.076 -2.274 -24.855 1.00 90.19 95 ALA A N 1
ATOM 717 C CA . ALA A 1 95 ? -0.104 -3.186 -23.712 1.00 90.19 95 ALA A CA 1
ATOM 718 C C . ALA A 1 95 ? -0.934 -2.644 -22.533 1.00 90.19 95 ALA A C 1
ATOM 720 O O . ALA A 1 95 ? -1.704 -3.390 -21.913 1.00 90.19 95 ALA A O 1
ATOM 721 N N . THR A 1 96 ? -0.807 -1.348 -22.234 1.00 89.94 96 THR A N 1
ATOM 722 C CA . THR A 1 96 ? -1.575 -0.688 -21.167 1.00 89.94 96 THR A CA 1
ATOM 723 C C . THR A 1 96 ? -3.056 -0.608 -21.521 1.00 89.94 96 THR A C 1
ATOM 725 O O . THR A 1 96 ? -3.895 -0.978 -20.699 1.00 89.94 96 THR A O 1
ATOM 728 N N . LEU A 1 97 ? -3.388 -0.243 -22.762 1.00 91.56 97 LEU A N 1
ATOM 729 C CA . LEU A 1 97 ? -4.763 -0.189 -23.252 1.00 91.56 97 LEU A CA 1
ATOM 730 C C . LEU A 1 97 ? -5.424 -1.575 -23.258 1.00 91.56 97 LEU A C 1
ATOM 732 O O . LEU A 1 97 ? -6.548 -1.713 -22.779 1.00 91.56 97 LEU A O 1
ATOM 736 N N . CYS A 1 98 ? -4.722 -2.622 -23.697 1.00 91.31 98 CYS A N 1
ATOM 737 C CA . CYS A 1 98 ? -5.218 -4.000 -23.633 1.00 91.31 98 CYS A CA 1
ATOM 738 C C . CYS A 1 98 ? -5.520 -4.443 -22.193 1.00 91.31 98 CYS A C 1
ATOM 740 O O . CYS A 1 98 ? -6.575 -5.022 -21.926 1.00 91.31 98 CYS A O 1
ATOM 742 N N . SER A 1 99 ? -4.623 -4.140 -21.251 1.00 90.81 99 SER A N 1
ATOM 743 C CA . SER A 1 99 ? -4.802 -4.490 -19.834 1.00 90.81 99 SER A CA 1
ATOM 744 C C . SER A 1 99 ? -5.958 -3.714 -19.192 1.00 90.81 99 SER A C 1
ATOM 746 O O . SER A 1 99 ? -6.738 -4.278 -18.415 1.00 90.81 99 SER A O 1
ATOM 748 N N . ALA A 1 100 ? -6.112 -2.439 -19.558 1.00 89.75 100 ALA A N 1
ATOM 749 C CA . ALA A 1 100 ? -7.213 -1.593 -19.116 1.00 89.75 100 ALA A CA 1
ATOM 750 C C . ALA A 1 100 ? -8.561 -2.096 -19.653 1.00 89.75 100 ALA A C 1
ATOM 752 O O . ALA A 1 100 ? -9.495 -2.269 -18.874 1.00 89.75 100 ALA A O 1
ATOM 753 N N . LEU A 1 101 ? -8.654 -2.418 -20.948 1.00 89.25 101 LEU A N 1
ATOM 754 C CA . LEU A 1 101 ? -9.868 -2.969 -21.558 1.00 89.25 101 LEU A CA 1
ATOM 755 C C . LEU A 1 101 ? -10.256 -4.321 -20.950 1.00 89.25 101 LEU A C 1
ATOM 757 O O . LEU A 1 101 ? -11.425 -4.545 -20.636 1.00 89.25 101 LEU A O 1
ATOM 761 N N . ALA A 1 102 ? -9.284 -5.207 -20.717 1.00 88.12 102 ALA A N 1
ATOM 762 C CA . ALA A 1 102 ? -9.539 -6.489 -20.065 1.00 88.12 102 ALA A CA 1
ATOM 763 C C . ALA A 1 102 ? -10.110 -6.307 -18.647 1.00 88.12 102 ALA A C 1
ATOM 765 O O . ALA A 1 102 ? -11.046 -7.009 -18.253 1.00 88.12 102 ALA A O 1
ATOM 766 N N . SER A 1 103 ? -9.594 -5.336 -17.890 1.00 89.75 103 SER A N 1
ATOM 767 C CA . SER A 1 103 ? -10.076 -5.012 -16.540 1.00 89.75 103 SER A CA 1
ATOM 768 C C . SER A 1 103 ? -11.456 -4.346 -16.563 1.00 89.75 103 SER A C 1
ATOM 770 O O . SER A 1 103 ? -12.319 -4.687 -15.754 1.00 89.75 103 SER A O 1
ATOM 772 N N . LEU A 1 104 ? -11.696 -3.469 -17.542 1.00 87.88 104 LEU A N 1
ATOM 773 C CA . LEU A 1 104 ? -12.967 -2.774 -17.740 1.00 87.88 104 LEU A CA 1
ATOM 774 C C . LEU A 1 104 ? -14.114 -3.740 -18.053 1.00 87.88 104 LEU A C 1
ATOM 776 O O . LEU A 1 104 ? -15.227 -3.519 -17.594 1.00 87.88 104 LEU A O 1
ATOM 780 N N . VAL A 1 105 ? -13.853 -4.815 -18.802 1.00 87.25 105 VAL A N 1
ATOM 781 C CA . VAL A 1 105 ? -14.868 -5.829 -19.145 1.00 87.25 105 VAL A CA 1
ATOM 782 C C . VAL A 1 105 ? -15.026 -6.882 -18.047 1.00 87.25 105 VAL A C 1
ATOM 784 O O . VAL A 1 105 ? -16.129 -7.375 -17.814 1.00 87.25 105 VAL A O 1
ATOM 787 N N . SER A 1 106 ? -13.942 -7.247 -17.360 1.00 87.69 106 SER A N 1
ATOM 788 C CA . SER A 1 106 ? -13.974 -8.319 -16.358 1.00 87.69 106 SER A CA 1
ATOM 789 C C . SER A 1 106 ? -14.622 -7.901 -15.039 1.00 87.69 106 SER A C 1
ATOM 791 O O . SER A 1 106 ? -15.467 -8.636 -14.528 1.00 87.69 106 SER A O 1
ATOM 793 N N . ALA A 1 107 ? -14.284 -6.727 -14.498 1.00 90.00 107 ALA A N 1
ATOM 794 C CA . ALA A 1 107 ? -14.764 -6.312 -13.179 1.00 90.00 107 ALA A CA 1
ATOM 795 C C . ALA A 1 107 ? -16.302 -6.171 -13.096 1.00 90.00 107 ALA A C 1
ATOM 797 O O . ALA A 1 107 ? -16.887 -6.722 -12.160 1.00 90.00 107 ALA A O 1
ATOM 798 N N . PRO A 1 108 ? -16.996 -5.538 -14.065 1.00 90.94 108 PRO A N 1
ATOM 799 C CA . PRO A 1 108 ? -18.455 -5.420 -14.040 1.00 90.94 108 PRO A CA 1
ATOM 800 C C . PRO A 1 108 ? -19.179 -6.764 -14.146 1.00 90.94 108 PRO A C 1
ATOM 802 O O . PRO A 1 108 ? -20.217 -6.934 -13.513 1.00 90.94 108 PRO A O 1
ATOM 805 N N . LYS A 1 109 ? -18.630 -7.727 -14.900 1.00 87.50 109 LYS A N 1
ATOM 806 C CA . LYS A 1 109 ? -19.211 -9.073 -15.045 1.00 87.50 109 LYS A CA 1
ATOM 807 C C . LYS A 1 109 ? -19.093 -9.895 -13.764 1.00 87.50 109 LYS A C 1
ATOM 809 O O . LYS A 1 109 ? -20.055 -10.542 -13.364 1.00 87.50 109 LYS A O 1
ATOM 814 N N . ILE A 1 110 ? -17.950 -9.816 -13.080 1.00 88.44 110 ILE A N 1
ATOM 815 C CA . ILE A 1 110 ? -17.779 -10.438 -11.758 1.00 88.44 110 ILE A CA 1
ATOM 816 C C . ILE A 1 110 ? -18.727 -9.783 -10.746 1.00 88.44 110 ILE A C 1
ATOM 818 O O . ILE A 1 110 ? -19.395 -10.472 -9.980 1.00 88.44 110 ILE A O 1
ATOM 822 N N . PHE A 1 111 ? -18.825 -8.451 -10.764 1.00 90.25 111 PHE A N 1
ATOM 823 C CA . PHE A 1 111 ? -19.716 -7.718 -9.869 1.00 90.25 111 PHE A CA 1
ATOM 824 C C . PHE A 1 111 ? -21.193 -8.058 -10.106 1.00 90.25 111 PHE A C 1
ATOM 826 O O . PHE A 1 111 ? -21.942 -8.223 -9.145 1.00 90.25 111 PHE A O 1
ATOM 833 N N . GLN A 1 112 ? -21.603 -8.223 -11.366 1.00 90.62 112 GLN A N 1
ATOM 834 C CA . GLN A 1 112 ? -22.943 -8.684 -11.720 1.00 90.62 112 GLN A CA 1
ATOM 835 C C . GLN A 1 112 ? -23.232 -10.074 -11.149 1.00 90.62 112 GLN A C 1
ATOM 837 O O . GLN A 1 112 ? -24.263 -10.230 -10.503 1.00 90.62 112 GLN A O 1
ATOM 842 N N . ALA A 1 113 ? -22.323 -11.040 -11.327 1.00 86.81 113 ALA A N 1
ATOM 843 C CA . ALA A 1 113 ? -22.498 -12.398 -10.807 1.00 86.81 113 ALA A CA 1
ATOM 844 C C . ALA A 1 113 ? -22.713 -12.400 -9.281 1.00 86.81 113 ALA A C 1
ATOM 846 O O . ALA A 1 113 ? -23.649 -13.013 -8.780 1.00 86.81 113 ALA A O 1
ATOM 847 N N . ILE A 1 114 ? -21.935 -11.599 -8.545 1.00 89.00 114 ILE A N 1
ATOM 848 C CA . ILE A 1 114 ? -22.103 -11.434 -7.090 1.00 89.00 114 ILE A CA 1
ATOM 849 C C . ILE A 1 114 ? -23.472 -10.826 -6.738 1.00 89.00 114 ILE A C 1
ATOM 851 O O . ILE A 1 114 ? -24.077 -11.172 -5.722 1.00 89.00 114 ILE A O 1
ATOM 855 N N . CYS A 1 115 ? -23.968 -9.891 -7.551 1.00 89.25 115 CYS A N 1
ATOM 856 C CA . CYS A 1 115 ? -25.273 -9.272 -7.328 1.00 89.25 115 CYS A CA 1
ATOM 857 C C . CYS A 1 115 ? -26.439 -10.221 -7.663 1.00 89.25 115 CYS A C 1
ATOM 859 O O . CYS A 1 115 ? -27.512 -10.076 -7.075 1.00 89.25 115 CYS A O 1
ATOM 861 N N . GLU A 1 116 ? -26.247 -11.174 -8.580 1.00 87.75 116 GLU A N 1
ATOM 862 C CA . GLU A 1 116 ? -27.218 -12.230 -8.902 1.00 87.75 116 GLU A CA 1
ATOM 863 C C . GLU A 1 116 ? -27.368 -13.234 -7.742 1.00 87.75 116 GLU A C 1
ATOM 865 O O . GLU A 1 116 ? -28.490 -13.653 -7.443 1.00 87.75 116 GLU A O 1
ATOM 870 N N . ASP A 1 117 ? -26.289 -13.498 -6.995 1.00 90.50 117 ASP A N 1
ATOM 871 C CA . ASP A 1 117 ? -26.279 -14.392 -5.824 1.00 90.50 117 ASP A CA 1
ATOM 872 C C . ASP A 1 117 ? -27.051 -13.844 -4.598 1.00 90.50 117 ASP A C 1
ATOM 874 O O . ASP A 1 117 ? -27.191 -14.531 -3.588 1.00 90.50 117 ASP A O 1
ATOM 878 N N . ASN A 1 118 ? -27.575 -12.610 -4.653 1.00 83.62 118 ASN A N 1
ATOM 879 C CA . ASN A 1 118 ? -28.347 -11.947 -3.584 1.00 83.62 118 ASN A CA 1
ATOM 880 C C . ASN A 1 118 ? -27.684 -11.956 -2.185 1.00 83.62 118 ASN A C 1
ATOM 882 O O . ASN A 1 118 ? -28.371 -11.818 -1.172 1.00 83.62 118 ASN A O 1
ATOM 886 N N . VAL A 1 119 ? -26.351 -12.041 -2.112 1.00 88.81 119 VAL A N 1
ATOM 887 C CA . VAL A 1 119 ? -25.595 -12.024 -0.842 1.00 88.81 119 VAL A CA 1
ATOM 888 C C . VAL A 1 119 ? -25.798 -10.706 -0.084 1.00 88.81 119 VAL A C 1
ATOM 890 O O . VAL A 1 119 ? -25.860 -10.684 1.143 1.00 88.81 119 VAL A O 1
ATOM 893 N N . ILE A 1 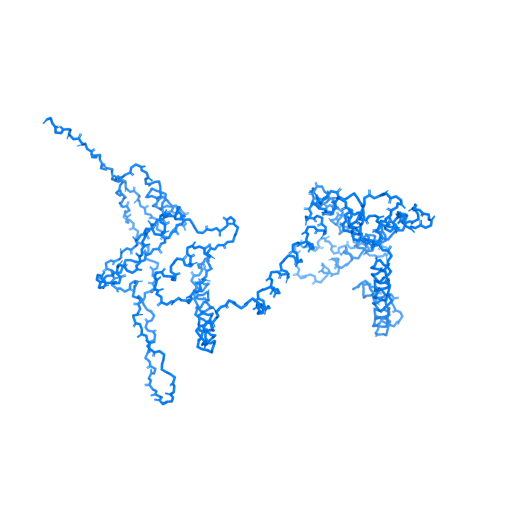120 ? -25.924 -9.592 -0.815 1.00 87.12 120 ILE A N 1
ATOM 894 C CA . ILE A 1 120 ? -26.142 -8.253 -0.259 1.00 87.12 120 ILE A CA 1
ATOM 895 C C . ILE A 1 120 ? -27.366 -7.629 -0.955 1.00 87.12 120 ILE A C 1
ATOM 897 O O . ILE A 1 120 ? -27.275 -7.234 -2.121 1.00 87.12 120 ILE A O 1
ATOM 901 N N . PRO A 1 121 ? -28.516 -7.471 -0.271 1.00 83.75 121 PRO A N 1
ATOM 902 C CA . PRO A 1 121 ? -29.748 -6.994 -0.907 1.00 83.75 121 PRO A CA 1
ATOM 903 C C . PRO A 1 121 ? -29.669 -5.537 -1.394 1.00 83.75 121 PRO A C 1
ATOM 905 O O . PRO A 1 121 ? -30.365 -5.169 -2.339 1.00 83.75 121 PRO A O 1
ATOM 908 N N . ALA A 1 122 ? -28.789 -4.715 -0.812 1.00 86.31 122 ALA A N 1
ATOM 909 C CA . ALA A 1 122 ? -28.624 -3.306 -1.182 1.00 86.31 122 ALA A CA 1
ATOM 910 C C . ALA A 1 122 ? -28.049 -3.091 -2.599 1.00 86.31 122 ALA A C 1
ATOM 912 O O . ALA A 1 122 ? -28.351 -2.086 -3.237 1.00 86.31 122 ALA A O 1
ATOM 913 N N . ILE A 1 123 ? -27.248 -4.031 -3.118 1.00 88.81 123 ILE A N 1
ATOM 914 C CA . ILE A 1 123 ? -26.577 -3.911 -4.430 1.00 88.81 123 ILE A CA 1
ATOM 915 C C . ILE A 1 123 ? -27.320 -4.635 -5.562 1.00 88.81 123 ILE A C 1
ATOM 917 O O . ILE A 1 123 ? -26.881 -4.618 -6.711 1.00 88.81 123 ILE A O 1
ATOM 921 N N . ARG A 1 124 ? -28.502 -5.200 -5.284 1.00 87.50 124 ARG A N 1
ATOM 922 C CA . ARG A 1 124 ? -29.314 -5.961 -6.250 1.00 87.50 124 ARG A CA 1
ATOM 923 C C . ARG A 1 124 ? -29.646 -5.185 -7.528 1.00 87.50 124 ARG A C 1
ATOM 925 O O . ARG A 1 124 ? -29.830 -5.772 -8.590 1.00 87.50 124 ARG A O 1
ATOM 932 N N . MET A 1 125 ? -29.686 -3.854 -7.461 1.00 87.56 125 MET A N 1
ATOM 933 C CA . MET A 1 125 ? -29.934 -3.007 -8.629 1.00 87.56 125 MET A CA 1
ATOM 934 C C . MET A 1 125 ? -28.897 -3.171 -9.756 1.00 87.56 125 MET A C 1
ATOM 936 O O . MET A 1 125 ? -29.210 -2.820 -10.898 1.00 87.56 125 MET A O 1
ATOM 940 N N . PHE A 1 126 ? -27.700 -3.687 -9.452 1.00 89.25 126 PHE A N 1
ATOM 941 C CA . PHE A 1 126 ? -26.612 -3.926 -10.404 1.00 89.25 126 PHE A CA 1
ATOM 942 C C . PHE A 1 126 ? -26.629 -5.329 -11.033 1.00 89.25 126 PHE A C 1
ATOM 944 O O . PHE A 1 126 ? -25.930 -5.540 -12.018 1.00 89.25 126 PHE A O 1
ATOM 951 N N . ALA A 1 127 ? -27.471 -6.247 -10.541 1.00 86.75 127 ALA A N 1
ATOM 952 C CA . ALA A 1 127 ? -27.636 -7.593 -11.105 1.00 86.75 127 ALA A CA 1
ATOM 953 C C . ALA A 1 127 ? -28.354 -7.599 -12.469 1.00 86.75 127 ALA A C 1
ATOM 955 O O . ALA A 1 127 ? -28.284 -8.567 -13.216 1.00 86.75 127 ALA A O 1
ATOM 956 N N . LYS A 1 128 ? -29.089 -6.529 -12.802 1.00 88.50 128 LYS A N 1
ATOM 957 C CA . LYS A 1 128 ? -29.875 -6.463 -14.039 1.00 88.50 128 LYS A CA 1
ATOM 958 C C . LYS A 1 128 ? -28.959 -6.279 -15.255 1.00 88.50 128 LYS A C 1
ATOM 960 O O . LYS A 1 128 ? -28.472 -5.168 -15.485 1.00 88.50 128 LYS A O 1
ATOM 965 N N . GLY A 1 129 ? -28.784 -7.332 -16.047 1.00 89.56 129 GLY A N 1
ATOM 966 C CA . GLY A 1 129 ? -28.153 -7.251 -17.362 1.00 89.56 129 GLY A CA 1
ATOM 967 C C . GLY A 1 129 ? -29.127 -6.835 -18.470 1.00 89.56 129 GLY A C 1
ATOM 968 O O . GLY A 1 129 ? -30.351 -6.827 -18.303 1.00 89.56 129 GLY A O 1
ATOM 969 N N . TYR A 1 130 ? -28.567 -6.398 -19.599 1.00 88.62 130 TYR A N 1
ATOM 970 C CA . TYR A 1 130 ? -29.304 -5.829 -20.728 1.00 88.62 130 TYR A CA 1
ATOM 971 C C . TYR A 1 130 ? -28.829 -6.423 -22.061 1.00 88.62 130 TYR A C 1
ATOM 973 O O . TYR A 1 130 ? -27.630 -6.570 -22.289 1.00 88.62 130 TYR A O 1
ATOM 981 N N . GLY A 1 131 ? -29.767 -6.657 -22.985 1.00 88.81 131 GLY A N 1
ATOM 982 C CA . GLY A 1 131 ? -29.477 -7.151 -24.336 1.00 88.81 131 GLY A CA 1
ATOM 983 C C . GLY A 1 131 ? -29.230 -8.667 -24.413 1.00 88.81 131 GLY A C 1
ATOM 984 O O . GLY A 1 131 ? -29.351 -9.361 -23.405 1.00 88.81 131 GLY A O 1
ATOM 985 N N . PRO A 1 132 ? -28.882 -9.189 -25.605 1.00 82.69 132 PRO A N 1
ATOM 986 C CA . PRO A 1 132 ? -28.709 -10.628 -25.833 1.00 82.69 132 PRO A CA 1
ATOM 987 C C . PRO A 1 132 ? -27.505 -11.231 -25.088 1.00 82.69 132 PRO A C 1
ATOM 989 O O . PRO A 1 132 ? -27.484 -12.432 -24.848 1.00 82.69 132 PRO A O 1
ATOM 992 N N . GLY A 1 133 ? -26.523 -10.408 -24.698 1.00 80.19 133 GLY A N 1
ATOM 993 C CA . GLY A 1 133 ? -25.327 -10.821 -23.951 1.00 80.19 133 GLY A CA 1
ATOM 994 C C . GLY A 1 133 ? -25.422 -10.680 -22.426 1.00 80.19 133 GLY A C 1
ATOM 995 O O . GLY A 1 133 ? -24.418 -10.884 -21.751 1.00 80.19 133 GLY A O 1
ATOM 996 N N . ASN A 1 134 ? -26.594 -10.312 -21.886 1.00 86.19 134 ASN A N 1
ATOM 997 C CA . ASN A 1 134 ? -26.814 -10.043 -20.458 1.00 86.19 134 ASN A CA 1
ATOM 998 C C . ASN A 1 134 ? -25.799 -9.048 -19.846 1.00 86.19 134 ASN A C 1
ATOM 1000 O O . ASN A 1 134 ? -25.333 -9.236 -18.725 1.00 86.19 134 ASN A O 1
ATOM 1004 N N . ASP A 1 135 ? -25.445 -7.977 -20.568 1.00 88.62 135 ASP A N 1
ATOM 1005 C CA . ASP A 1 135 ? -24.365 -7.074 -20.151 1.00 88.62 135 ASP A CA 1
ATOM 1006 C C . ASP A 1 135 ? -24.797 -6.095 -19.032 1.00 88.62 135 ASP A C 1
ATOM 1008 O O . ASP A 1 135 ? -25.834 -5.421 -19.153 1.00 88.62 135 ASP A O 1
ATOM 1012 N N . PRO A 1 136 ? -23.991 -5.918 -17.965 1.00 91.25 136 PRO A N 1
ATOM 1013 C CA . PRO A 1 136 ? -24.368 -5.128 -16.794 1.00 91.25 136 PRO A CA 1
ATOM 1014 C C . PRO A 1 136 ? -24.045 -3.638 -16.977 1.00 91.25 136 PRO A C 1
ATOM 1016 O O . PRO A 1 136 ? -23.106 -3.095 -16.391 1.00 91.25 136 PRO A O 1
ATOM 1019 N N . ARG A 1 137 ? -24.856 -2.926 -17.772 1.00 91.00 137 ARG A N 1
ATOM 1020 C CA . ARG A 1 137 ? -24.663 -1.488 -18.085 1.00 91.00 137 ARG A CA 1
ATOM 1021 C C . ARG A 1 137 ? -24.485 -0.600 -16.847 1.00 91.00 137 ARG A C 1
ATOM 1023 O O . ARG A 1 137 ? -23.672 0.318 -16.856 1.00 91.00 137 ARG A O 1
ATOM 1030 N N . ARG A 1 138 ? -25.222 -0.885 -15.767 1.00 91.06 138 ARG A N 1
ATOM 1031 C CA . ARG A 1 138 ? -25.125 -0.141 -14.497 1.00 91.06 138 ARG A CA 1
ATOM 1032 C C . ARG A 1 138 ? -23.784 -0.362 -13.794 1.00 91.06 138 ARG A C 1
ATOM 1034 O O . ARG A 1 138 ? -23.250 0.578 -13.219 1.00 91.06 138 ARG A O 1
ATOM 1041 N N . ALA A 1 139 ? -23.241 -1.578 -13.856 1.00 91.75 139 ALA A N 1
ATOM 1042 C CA . ALA A 1 139 ? -21.937 -1.893 -13.281 1.00 91.75 139 ALA A CA 1
ATOM 1043 C C . ALA A 1 139 ? -20.795 -1.270 -14.101 1.00 91.75 139 ALA A C 1
ATOM 1045 O O . ALA A 1 139 ? -19.842 -0.768 -13.514 1.00 91.75 139 ALA A O 1
ATOM 1046 N N . TYR A 1 140 ? -20.922 -1.207 -15.433 1.00 93.06 140 TYR A N 1
ATOM 1047 C CA . TYR A 1 140 ? -19.996 -0.439 -16.277 1.00 93.06 140 TYR A CA 1
ATOM 1048 C C . TYR A 1 140 ? -20.003 1.054 -15.934 1.00 93.06 140 TYR A C 1
ATOM 1050 O O . TYR A 1 140 ? -18.940 1.653 -15.804 1.00 93.06 140 TYR A O 1
ATOM 1058 N N . ALA A 1 141 ? -21.186 1.648 -15.737 1.00 92.56 141 ALA A N 1
ATOM 1059 C CA . ALA A 1 141 ? -21.298 3.046 -15.321 1.00 92.56 141 ALA A CA 1
ATOM 1060 C C . ALA A 1 141 ? -20.655 3.283 -13.945 1.00 92.56 141 ALA A C 1
ATOM 1062 O O . ALA A 1 141 ? -19.899 4.236 -13.776 1.00 92.56 141 ALA A O 1
ATOM 1063 N N . LEU A 1 142 ? -20.897 2.391 -12.977 1.00 92.00 142 LEU A N 1
ATOM 1064 C CA . LEU A 1 142 ? -20.254 2.450 -11.663 1.00 92.00 142 LEU A CA 1
ATOM 1065 C C . LEU A 1 142 ? -18.726 2.368 -11.782 1.00 92.00 142 LEU A C 1
ATOM 1067 O O . LEU A 1 142 ? -18.032 3.205 -11.211 1.00 92.00 142 LEU A O 1
ATOM 1071 N N . ALA A 1 143 ? -18.207 1.402 -12.545 1.00 91.81 143 ALA A N 1
ATOM 1072 C CA . ALA A 1 143 ? -16.776 1.255 -12.786 1.00 91.81 143 ALA A CA 1
ATOM 1073 C C . ALA A 1 143 ? -16.183 2.524 -13.415 1.00 91.81 143 ALA A C 1
ATOM 1075 O O . ALA A 1 143 ? -15.160 3.006 -12.947 1.00 91.81 143 ALA A O 1
ATOM 1076 N N . PHE A 1 144 ? -16.865 3.123 -14.394 1.00 91.44 144 PHE A N 1
ATOM 1077 C CA . PHE A 1 144 ? -16.440 4.377 -15.013 1.00 91.44 144 PHE A CA 1
ATOM 1078 C C . PHE A 1 144 ? -16.339 5.529 -14.005 1.00 91.44 144 PHE A C 1
ATOM 1080 O O . PHE A 1 144 ? -15.315 6.210 -13.964 1.00 91.44 144 PHE A O 1
ATOM 1087 N N . PHE A 1 145 ? -17.356 5.739 -13.162 1.00 92.06 145 PHE A N 1
ATOM 1088 C CA . PHE A 1 145 ? -17.323 6.806 -12.157 1.00 92.06 145 PHE A CA 1
ATOM 1089 C C . PHE A 1 145 ? -16.259 6.566 -11.088 1.00 92.06 145 PHE A C 1
ATOM 1091 O O . PHE A 1 145 ? -15.553 7.502 -10.725 1.00 92.06 145 PHE A O 1
ATOM 1098 N N . VAL A 1 146 ? -16.105 5.327 -10.616 1.00 91.19 146 VAL A N 1
ATOM 1099 C CA . VAL A 1 146 ? -15.065 4.973 -9.640 1.00 91.19 146 VAL A CA 1
ATOM 1100 C C . VAL A 1 146 ? -13.678 5.185 -10.240 1.00 91.19 146 VAL A C 1
ATOM 1102 O O . VAL A 1 146 ? -12.849 5.844 -9.621 1.00 91.19 146 VAL A O 1
ATOM 1105 N N . THR A 1 147 ? -13.425 4.699 -11.456 1.00 88.62 147 THR A N 1
ATOM 1106 C CA . THR A 1 147 ? -12.144 4.906 -12.140 1.00 88.62 147 THR A CA 1
ATOM 1107 C C . THR A 1 147 ? -11.883 6.389 -12.393 1.00 88.62 147 THR A C 1
ATOM 1109 O O . THR A 1 147 ? -10.784 6.854 -12.121 1.00 88.62 147 THR A O 1
ATOM 1112 N N . THR A 1 148 ? -12.884 7.160 -12.824 1.00 88.44 148 THR A N 1
ATOM 1113 C CA . THR A 1 148 ? -12.741 8.612 -13.030 1.00 88.44 148 THR A CA 1
ATOM 1114 C C . THR A 1 148 ? -12.453 9.342 -11.719 1.00 88.44 148 THR A C 1
ATOM 1116 O O . THR A 1 148 ? -11.589 10.209 -11.687 1.00 88.44 148 THR A O 1
ATOM 1119 N N . ALA A 1 149 ? -13.118 8.972 -10.622 1.00 88.62 149 ALA A N 1
ATOM 1120 C CA . ALA A 1 149 ? -12.852 9.542 -9.303 1.00 88.62 149 ALA A CA 1
ATOM 1121 C C . ALA A 1 149 ? -11.428 9.221 -8.818 1.00 88.62 149 ALA A C 1
ATOM 1123 O O . ALA A 1 149 ? -10.758 10.095 -8.278 1.00 88.62 149 ALA A O 1
ATOM 1124 N N . VAL A 1 150 ? -10.947 7.996 -9.058 1.00 84.31 150 VAL A N 1
ATOM 1125 C CA . VAL A 1 150 ? -9.569 7.587 -8.740 1.00 84.31 150 VAL A CA 1
ATOM 1126 C C . VAL A 1 150 ? -8.542 8.316 -9.610 1.00 84.31 150 VAL A C 1
ATOM 1128 O O . VAL A 1 150 ? -7.480 8.641 -9.103 1.00 84.31 150 VAL A O 1
ATOM 1131 N N . LEU A 1 151 ? -8.853 8.600 -10.879 1.00 83.00 151 LEU A N 1
ATOM 1132 C CA . LEU A 1 151 ? -7.986 9.375 -11.779 1.00 83.00 151 LEU A CA 1
ATOM 1133 C C . LEU A 1 151 ? -7.981 10.882 -11.471 1.00 83.00 151 LEU A C 1
ATOM 1135 O O . LEU A 1 151 ? -7.000 11.554 -11.763 1.00 83.00 151 LEU A O 1
ATOM 1139 N N . MET A 1 152 ? -9.083 11.418 -10.935 1.00 77.12 152 MET A N 1
ATOM 1140 C CA . MET A 1 152 ? -9.233 12.840 -10.585 1.00 77.12 152 MET A CA 1
ATOM 1141 C C . MET A 1 152 ? -8.537 13.212 -9.281 1.00 77.12 152 MET A C 1
ATOM 1143 O O . MET A 1 152 ? -8.100 14.347 -9.107 1.00 77.12 152 MET A O 1
ATOM 1147 N N . ILE A 1 153 ? -8.445 12.268 -8.348 1.00 76.38 153 ILE A N 1
ATOM 1148 C CA . ILE A 1 153 ? -7.482 12.392 -7.267 1.00 76.38 153 ILE A CA 1
ATOM 1149 C C . ILE A 1 153 ? -6.135 12.209 -7.963 1.00 76.38 153 ILE A C 1
ATOM 1151 O O . ILE A 1 153 ? -5.923 11.181 -8.598 1.00 76.38 153 ILE A O 1
ATOM 1155 N N . ASP A 1 154 ? -5.255 13.205 -7.901 1.00 51.28 154 ASP A N 1
ATOM 1156 C CA . ASP A 1 154 ? -3.876 13.082 -8.376 1.00 51.28 154 ASP A CA 1
ATOM 1157 C C . ASP A 1 154 ? -3.156 12.100 -7.443 1.00 51.28 154 ASP A C 1
ATOM 1159 O O . ASP A 1 154 ? -2.422 12.463 -6.519 1.00 51.28 154 ASP A O 1
ATOM 1163 N N . VAL A 1 155 ? -3.514 10.821 -7.575 1.00 49.44 155 VAL A N 1
ATOM 1164 C CA . VAL A 1 155 ? -2.996 9.722 -6.788 1.00 49.44 155 VAL A CA 1
ATOM 1165 C C . VAL A 1 155 ? -1.619 9.426 -7.352 1.00 49.44 155 VAL A C 1
ATOM 1167 O O . VAL A 1 155 ? -1.367 8.427 -8.023 1.00 49.44 155 VAL A O 1
ATOM 1170 N N . ASN A 1 156 ? -0.687 10.305 -7.010 1.00 49.78 156 ASN A N 1
ATOM 1171 C CA . ASN A 1 156 ? 0.675 9.910 -6.742 1.00 49.78 156 ASN A CA 1
ATOM 1172 C C . ASN A 1 156 ? 0.582 8.860 -5.625 1.00 49.78 156 ASN A C 1
ATOM 1174 O O . ASN A 1 156 ? 0.644 9.193 -4.443 1.00 49.78 156 ASN A O 1
ATOM 1178 N N . TRP A 1 157 ? 0.407 7.578 -5.960 1.00 53.16 157 TRP A N 1
ATOM 1179 C CA . TRP A 1 157 ? 0.449 6.463 -4.997 1.00 53.16 157 TRP A CA 1
ATOM 1180 C C . TRP A 1 157 ? 1.838 6.300 -4.341 1.00 53.16 157 TRP A C 1
ATOM 1182 O O . TRP A 1 157 ? 2.202 5.236 -3.850 1.00 53.16 157 TRP A O 1
ATOM 1192 N N . GLY A 1 158 ? 2.660 7.348 -4.356 1.00 48.22 158 GLY A N 1
ATOM 1193 C CA . GLY A 1 158 ? 4.038 7.182 -4.735 1.00 48.22 158 GLY A CA 1
ATOM 1194 C C . GLY A 1 158 ? 4.112 6.612 -6.153 1.00 48.22 158 GLY A C 1
ATOM 1195 O O . GLY A 1 158 ? 3.461 5.624 -6.493 1.00 48.22 158 GLY A O 1
ATOM 1196 N N . THR A 1 159 ? 4.929 7.200 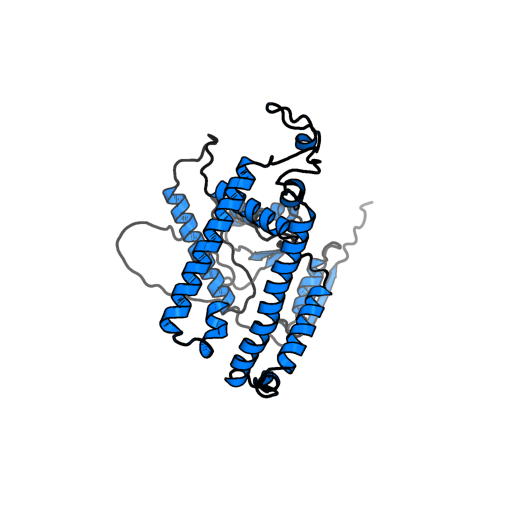-7.016 1.00 53.34 159 THR A N 1
ATOM 1197 C CA . THR A 1 159 ? 5.448 6.459 -8.171 1.00 53.34 159 THR A CA 1
ATOM 1198 C C . THR A 1 159 ? 5.887 5.067 -7.702 1.00 53.34 159 THR A C 1
ATOM 1200 O O . THR A 1 159 ? 6.411 4.938 -6.593 1.00 53.34 159 THR A O 1
ATOM 1203 N N . SER A 1 160 ? 5.678 4.011 -8.496 1.00 55.53 160 SER A N 1
ATOM 1204 C CA . SER A 1 160 ? 6.099 2.642 -8.135 1.00 55.53 160 SER A CA 1
ATOM 1205 C C . SER A 1 160 ? 7.536 2.597 -7.598 1.00 55.53 160 SER A C 1
ATOM 1207 O O . SER A 1 160 ? 7.822 1.800 -6.713 1.00 55.53 160 SER A O 1
ATOM 1209 N N . THR A 1 161 ? 8.379 3.532 -8.048 1.00 54.25 161 THR A N 1
ATOM 1210 C CA . THR A 1 161 ? 9.726 3.820 -7.551 1.00 54.25 161 THR A CA 1
ATOM 1211 C C . THR A 1 161 ? 9.789 4.196 -6.069 1.00 54.25 161 THR A C 1
ATOM 1213 O O . THR A 1 161 ? 10.583 3.609 -5.348 1.00 54.25 161 THR A O 1
ATOM 1216 N N . THR A 1 162 ? 8.958 5.106 -5.554 1.00 53.88 162 THR A N 1
ATOM 1217 C CA . THR A 1 162 ? 8.927 5.434 -4.110 1.00 53.88 162 THR A CA 1
ATOM 1218 C C . THR A 1 162 ? 8.441 4.262 -3.256 1.00 53.88 162 THR A C 1
ATOM 1220 O O . THR A 1 162 ? 9.006 4.014 -2.190 1.00 53.88 162 THR A O 1
ATOM 1223 N N . ALA A 1 163 ? 7.478 3.473 -3.746 1.00 53.25 163 ALA A N 1
ATOM 1224 C CA . ALA A 1 163 ? 7.025 2.257 -3.071 1.00 53.25 163 ALA A CA 1
ATOM 1225 C C . ALA A 1 163 ? 8.096 1.147 -3.079 1.00 53.25 163 ALA A C 1
ATOM 1227 O O . ALA A 1 163 ? 8.319 0.500 -2.053 1.00 53.25 163 ALA A O 1
ATOM 1228 N N . THR A 1 164 ? 8.814 0.949 -4.191 1.00 52.12 164 THR A N 1
ATOM 1229 C CA . THR A 1 164 ? 9.942 0.007 -4.258 1.00 52.12 164 THR A CA 1
ATOM 1230 C C . THR A 1 164 ? 11.129 0.489 -3.445 1.00 52.12 164 THR A C 1
ATOM 1232 O O . THR A 1 164 ? 11.718 -0.316 -2.736 1.00 52.12 164 THR A O 1
ATOM 1235 N N . THR A 1 165 ? 11.458 1.782 -3.461 1.00 60.09 165 THR A N 1
ATOM 1236 C CA . THR A 1 165 ? 12.523 2.355 -2.627 1.00 60.09 165 THR A CA 1
ATOM 1237 C C . THR A 1 165 ? 12.195 2.158 -1.154 1.00 60.09 165 THR A C 1
ATOM 1239 O O . THR A 1 165 ? 13.070 1.736 -0.401 1.00 60.09 165 THR A O 1
ATOM 1242 N N . TYR A 1 166 ? 10.934 2.346 -0.748 1.00 61.31 166 TYR A N 1
ATOM 1243 C CA . TYR A 1 166 ? 10.466 2.036 0.604 1.00 61.31 166 TYR A CA 1
ATOM 1244 C C . TYR A 1 166 ? 10.554 0.535 0.925 1.00 61.31 166 TYR A C 1
ATOM 1246 O O . TYR A 1 166 ? 11.067 0.158 1.972 1.00 61.31 166 TYR A O 1
ATOM 1254 N N . MET A 1 167 ? 10.125 -0.355 0.023 1.00 59.50 167 MET A N 1
ATOM 1255 C CA . MET A 1 167 ? 10.234 -1.809 0.230 1.00 59.50 167 MET A CA 1
ATOM 1256 C C . MET A 1 167 ? 11.687 -2.304 0.263 1.00 59.50 167 MET A C 1
ATOM 1258 O O . MET A 1 167 ? 12.000 -3.202 1.045 1.00 59.50 167 MET A O 1
ATOM 1262 N N . HIS A 1 168 ? 12.578 -1.729 -0.547 1.00 54.41 168 HIS A N 1
ATOM 1263 C CA . HIS A 1 168 ? 14.007 -2.044 -0.578 1.00 54.41 168 HIS A CA 1
ATOM 1264 C C . HIS A 1 168 ? 14.726 -1.512 0.656 1.00 54.41 168 HIS A C 1
ATOM 1266 O O . HIS A 1 168 ? 15.514 -2.249 1.242 1.00 54.41 168 HIS A O 1
ATOM 1272 N N . THR A 1 169 ? 14.426 -0.289 1.099 1.00 61.12 169 THR A N 1
ATOM 1273 C CA . THR A 1 169 ? 14.958 0.238 2.365 1.00 61.12 169 THR A CA 1
ATOM 1274 C C . THR A 1 169 ? 14.427 -0.555 3.550 1.00 61.12 169 THR A C 1
ATOM 1276 O O . THR A 1 169 ? 15.221 -0.979 4.379 1.00 61.12 169 THR A O 1
ATOM 1279 N N . LEU A 1 170 ? 13.133 -0.874 3.601 1.00 62.53 170 LEU A N 1
ATOM 1280 C CA . LEU A 1 170 ? 12.553 -1.705 4.657 1.00 62.53 170 LEU A CA 1
ATOM 1281 C C . LEU A 1 170 ? 13.159 -3.115 4.674 1.00 62.53 170 LEU A C 1
ATOM 1283 O O . LEU A 1 170 ? 13.539 -3.609 5.732 1.00 62.53 170 LEU A O 1
ATOM 1287 N N . SER A 1 171 ? 13.290 -3.762 3.514 1.00 54.66 171 SER A N 1
ATOM 1288 C CA . SER A 1 171 ? 13.905 -5.092 3.406 1.00 54.66 171 SER A CA 1
ATOM 1289 C C . SER A 1 171 ? 15.400 -5.055 3.706 1.00 54.66 171 SER A C 1
ATOM 1291 O O . SER A 1 171 ? 15.916 -5.995 4.302 1.00 54.66 171 SER A O 1
ATOM 1293 N N . GLY A 1 172 ? 16.087 -3.974 3.331 1.00 53.31 172 GLY A N 1
ATOM 1294 C CA . GLY A 1 172 ? 17.479 -3.705 3.676 1.00 53.31 172 GLY A CA 1
ATOM 1295 C C . GLY A 1 172 ? 17.654 -3.552 5.181 1.00 53.31 172 GLY A C 1
ATOM 1296 O O . GLY A 1 172 ? 18.486 -4.240 5.753 1.00 53.31 172 GLY A O 1
ATOM 1297 N N . VAL A 1 173 ? 16.804 -2.763 5.844 1.00 64.06 173 VAL A N 1
ATOM 1298 C CA . VAL A 1 173 ? 16.780 -2.605 7.307 1.00 64.06 173 VAL A CA 1
ATOM 1299 C C . VAL A 1 173 ? 16.432 -3.922 8.001 1.00 64.06 173 VAL A C 1
ATOM 1301 O O . VAL A 1 173 ? 17.074 -4.276 8.982 1.00 64.06 173 VAL A O 1
ATOM 1304 N N . MET A 1 174 ? 15.469 -4.695 7.490 1.00 54.84 174 MET A N 1
ATOM 1305 C CA . MET A 1 174 ? 15.139 -6.012 8.047 1.00 54.84 174 MET A CA 1
ATOM 1306 C C . MET A 1 174 ? 16.248 -7.049 7.828 1.00 54.84 174 MET A C 1
ATOM 1308 O O . MET A 1 174 ? 16.432 -7.909 8.687 1.00 54.84 174 MET A O 1
ATOM 1312 N N . LYS A 1 175 ? 16.984 -6.980 6.711 1.00 51.91 175 LYS A N 1
ATOM 1313 C CA . LYS A 1 175 ? 18.183 -7.796 6.472 1.00 51.91 175 LYS A CA 1
ATOM 1314 C C . LYS A 1 175 ? 19.325 -7.370 7.383 1.00 51.91 175 LYS A C 1
ATOM 1316 O O . LYS A 1 175 ? 19.850 -8.227 8.062 1.00 51.91 175 LYS A O 1
ATOM 1321 N N . LEU A 1 176 ? 19.600 -6.076 7.524 1.00 49.94 176 LEU A N 1
ATOM 1322 C CA . LEU A 1 176 ? 20.557 -5.527 8.496 1.00 49.94 176 LEU A CA 1
ATOM 1323 C C . LEU A 1 176 ? 20.194 -5.860 9.951 1.00 49.94 176 LEU A C 1
ATOM 1325 O O . LEU A 1 176 ? 21.074 -6.010 10.788 1.00 49.94 176 LEU A O 1
ATOM 1329 N N . ALA A 1 177 ? 18.905 -5.996 10.263 1.00 56.47 177 ALA A N 1
ATOM 1330 C CA . ALA A 1 177 ? 18.444 -6.446 11.574 1.00 56.47 177 ALA A CA 1
ATOM 1331 C C . ALA A 1 177 ? 18.579 -7.968 11.773 1.00 56.47 177 ALA A C 1
ATOM 1333 O O . ALA A 1 177 ? 18.599 -8.430 12.915 1.00 56.47 177 ALA A O 1
ATOM 1334 N N . LYS A 1 178 ? 18.628 -8.748 10.684 1.00 46.84 178 LYS A N 1
ATOM 1335 C CA . LYS A 1 178 ? 18.792 -10.212 10.696 1.00 46.84 178 LYS A CA 1
ATOM 1336 C C . LYS A 1 178 ? 20.242 -10.660 10.541 1.00 46.84 178 LYS A C 1
ATOM 1338 O O . LYS A 1 178 ? 20.587 -11.707 11.080 1.00 46.84 178 LYS A O 1
ATOM 1343 N N . ASP A 1 179 ? 21.051 -9.898 9.821 1.00 46.00 179 ASP A N 1
ATOM 1344 C CA . ASP A 1 179 ? 22.468 -10.151 9.634 1.00 46.00 179 ASP A CA 1
ATOM 1345 C C . ASP A 1 179 ? 23.182 -9.783 10.935 1.00 46.00 179 ASP A C 1
ATOM 1347 O O . ASP A 1 179 ? 23.143 -8.646 11.410 1.00 46.00 179 ASP A O 1
ATOM 1351 N N . GLU A 1 180 ? 23.820 -10.770 11.561 1.00 47.34 180 GLU A N 1
ATOM 1352 C CA . GLU A 1 180 ? 24.747 -10.494 12.648 1.00 47.34 180 GLU A CA 1
ATOM 1353 C C . GLU A 1 180 ? 25.920 -9.698 12.085 1.00 47.34 180 GLU A C 1
ATOM 1355 O O . GLU A 1 180 ? 26.713 -10.210 11.299 1.00 47.34 180 GLU A O 1
ATOM 1360 N N . PHE A 1 181 ? 26.012 -8.426 12.479 1.00 39.53 181 PHE A N 1
ATOM 1361 C CA . PHE A 1 181 ? 27.127 -7.555 12.136 1.00 39.53 181 PHE A CA 1
ATOM 1362 C C . PHE A 1 181 ? 28.462 -8.292 12.320 1.00 39.53 181 PHE A C 1
ATOM 1364 O O . PHE A 1 181 ? 28.887 -8.570 13.438 1.00 39.53 181 PHE A O 1
ATOM 1371 N N . HIS A 1 182 ? 29.188 -8.500 11.221 1.00 46.12 182 HIS A N 1
ATOM 1372 C CA . HIS A 1 182 ? 30.630 -8.769 11.226 1.00 46.12 182 HIS A CA 1
ATOM 1373 C C . HIS A 1 182 ? 31.451 -7.498 11.524 1.00 46.12 182 HIS A C 1
ATOM 1375 O O . HIS A 1 182 ? 32.594 -7.352 11.100 1.00 46.12 182 HIS A O 1
ATOM 1381 N N . VAL A 1 183 ? 30.894 -6.578 12.312 1.00 37.53 183 VAL A N 1
ATOM 1382 C CA . VAL A 1 183 ? 31.678 -5.596 13.054 1.00 37.53 183 VAL A CA 1
ATOM 1383 C C . VAL A 1 183 ? 31.900 -6.222 14.418 1.00 37.53 183 VAL A C 1
ATOM 1385 O O . VAL A 1 183 ? 30.937 -6.516 15.124 1.00 37.53 183 VAL A O 1
ATOM 1388 N N . LYS A 1 184 ? 33.166 -6.457 14.774 1.00 37.00 184 LYS A N 1
ATOM 1389 C CA . LYS A 1 184 ? 33.614 -6.930 16.091 1.00 37.00 184 LYS A CA 1
ATOM 1390 C C . LYS A 1 184 ? 33.309 -5.886 17.178 1.00 37.00 184 LYS A C 1
ATOM 1392 O O . LYS A 1 184 ? 34.216 -5.369 17.815 1.00 37.00 184 LYS A O 1
ATOM 1397 N N . ASN A 1 185 ? 32.035 -5.571 17.382 1.00 35.88 185 ASN A N 1
ATOM 1398 C CA . ASN A 1 185 ? 31.550 -4.872 18.553 1.00 35.88 185 ASN A CA 1
ATOM 1399 C C . ASN A 1 185 ? 31.010 -5.918 19.523 1.00 35.88 185 ASN A C 1
ATOM 1401 O O . ASN A 1 185 ? 30.108 -6.696 19.219 1.00 35.88 185 ASN A O 1
ATOM 1405 N N . TYR A 1 186 ? 31.650 -5.941 20.682 1.00 36.50 186 TYR A N 1
ATOM 1406 C CA . TYR A 1 186 ? 31.412 -6.791 21.835 1.00 36.50 186 TYR A CA 1
ATOM 1407 C C . TYR A 1 186 ? 29.910 -7.041 22.100 1.00 36.50 186 TYR A C 1
ATOM 1409 O O . TYR A 1 186 ? 29.191 -6.146 22.544 1.00 36.50 186 TYR A O 1
ATOM 1417 N N . ARG A 1 187 ? 29.432 -8.270 21.854 1.00 36.22 187 ARG A N 1
ATOM 1418 C CA . ARG A 1 187 ? 28.152 -8.788 22.373 1.00 36.22 187 ARG A CA 1
ATOM 1419 C C . ARG A 1 187 ? 28.456 -9.728 23.547 1.00 36.22 187 ARG A C 1
ATOM 1421 O O . ARG A 1 187 ? 29.179 -10.702 23.336 1.00 36.22 187 ARG A O 1
ATOM 1428 N N . PRO A 1 188 ? 27.943 -9.483 24.766 1.00 36.88 188 PRO A N 1
ATOM 1429 C CA . PRO A 1 188 ? 28.151 -10.402 25.880 1.00 36.88 188 PRO A CA 1
ATOM 1430 C C . PRO A 1 188 ? 27.444 -11.749 25.626 1.00 36.88 188 PRO A C 1
ATOM 1432 O O . PRO A 1 188 ? 26.321 -11.800 25.125 1.00 36.88 188 PRO A O 1
ATOM 1435 N N . GLN A 1 189 ? 28.142 -12.837 25.956 1.00 40.47 189 GLN A N 1
ATOM 1436 C CA . GLN A 1 189 ? 27.860 -14.233 25.594 1.00 40.47 189 GLN A CA 1
ATOM 1437 C C . GLN A 1 189 ? 26.760 -14.922 26.434 1.00 40.47 189 GLN A C 1
ATOM 1439 O O . GLN A 1 189 ? 26.973 -16.020 26.936 1.00 40.47 189 GLN A O 1
ATOM 1444 N N . ASP A 1 190 ? 25.566 -14.338 26.567 1.00 49.06 190 ASP A N 1
ATOM 1445 C CA . ASP A 1 190 ? 24.441 -15.035 27.229 1.00 49.06 190 ASP A CA 1
ATOM 1446 C C . ASP A 1 190 ? 23.122 -14.889 26.442 1.00 49.06 190 ASP A C 1
ATOM 1448 O O . ASP A 1 190 ? 22.136 -14.284 26.868 1.00 49.06 190 ASP A O 1
ATOM 1452 N N . THR A 1 191 ? 23.117 -15.383 25.199 1.00 53.62 191 THR A N 1
ATOM 1453 C CA . THR A 1 191 ? 21.995 -15.210 24.257 1.00 53.62 191 THR A CA 1
ATOM 1454 C C . THR A 1 191 ? 20.822 -16.157 24.519 1.00 53.62 191 THR A C 1
ATOM 1456 O O . THR A 1 191 ? 19.702 -15.865 24.100 1.00 53.62 191 THR A O 1
ATOM 1459 N N . THR A 1 192 ? 21.011 -17.267 25.236 1.00 61.50 192 THR A N 1
ATOM 1460 C CA . THR A 1 192 ? 19.918 -18.200 25.564 1.00 61.50 192 THR A CA 1
ATOM 1461 C C . THR A 1 192 ? 18.984 -17.619 26.620 1.00 61.50 192 THR A C 1
ATOM 1463 O O . THR A 1 192 ? 17.767 -17.657 26.429 1.00 61.50 192 THR A O 1
ATOM 1466 N N . GLN A 1 193 ? 19.523 -17.006 27.679 1.00 61.94 193 GLN A N 1
ATOM 1467 C CA . GLN A 1 193 ? 18.709 -16.336 28.696 1.00 61.94 193 GLN A CA 1
ATOM 1468 C C . GLN A 1 193 ? 17.962 -15.131 28.119 1.00 61.94 193 GLN A C 1
ATOM 1470 O O . GLN A 1 193 ? 16.760 -14.983 28.344 1.00 61.94 193 GLN A O 1
ATOM 1475 N N . MET A 1 194 ? 18.631 -14.307 27.310 1.00 57.81 194 MET A N 1
ATOM 1476 C CA . MET A 1 194 ? 18.009 -13.118 26.724 1.00 57.81 194 MET A CA 1
ATOM 1477 C C . MET A 1 194 ? 16.910 -13.470 25.710 1.00 57.81 194 MET A C 1
ATOM 1479 O O . MET A 1 194 ? 15.843 -12.856 25.721 1.00 57.81 194 MET A O 1
ATOM 1483 N N . ASN A 1 195 ? 17.100 -14.512 24.894 1.00 66.06 195 ASN A N 1
ATOM 1484 C CA . ASN A 1 195 ? 16.056 -14.996 23.984 1.00 66.06 195 ASN A CA 1
ATOM 1485 C C . ASN A 1 195 ? 14.849 -15.584 24.735 1.00 66.06 195 ASN A C 1
ATOM 1487 O O . ASN A 1 195 ? 13.707 -15.387 24.314 1.00 66.06 195 ASN A O 1
ATOM 1491 N N . GLN A 1 196 ? 15.070 -16.260 25.868 1.00 69.62 196 GLN A N 1
ATOM 1492 C CA . GLN A 1 196 ? 13.985 -16.739 26.731 1.00 69.62 196 GLN A CA 1
ATOM 1493 C C . GLN A 1 196 ? 13.216 -15.582 27.383 1.00 69.62 196 GLN A C 1
ATOM 1495 O O . GLN A 1 196 ? 11.984 -15.600 27.398 1.00 69.62 196 GLN A O 1
ATOM 1500 N N . GLN A 1 197 ? 13.918 -14.553 27.864 1.00 69.94 197 GLN A N 1
ATOM 1501 C CA . GLN A 1 197 ? 13.304 -13.349 28.432 1.00 69.94 197 GLN A CA 1
ATOM 1502 C C . GLN A 1 197 ? 12.513 -12.561 27.380 1.00 69.94 197 GLN A C 1
ATOM 1504 O O . GLN A 1 197 ? 11.391 -12.134 27.647 1.00 69.94 197 GLN A O 1
ATOM 1509 N N . LEU A 1 198 ? 13.032 -12.445 26.154 1.00 71.00 198 LEU A N 1
ATOM 1510 C CA . LEU A 1 198 ? 12.327 -11.802 25.045 1.00 71.00 198 LEU A CA 1
ATOM 1511 C C . LEU A 1 198 ? 11.072 -12.588 24.633 1.00 71.00 198 LEU A C 1
ATOM 1513 O O . LEU A 1 198 ? 10.020 -11.997 24.384 1.00 71.00 198 LEU A O 1
ATOM 1517 N N . ALA A 1 199 ? 11.146 -13.921 24.596 1.00 72.31 199 ALA A N 1
ATOM 1518 C CA . ALA A 1 199 ? 9.988 -14.769 24.326 1.00 72.31 199 ALA A CA 1
ATOM 1519 C C . ALA A 1 199 ? 8.920 -14.653 25.429 1.00 72.31 199 ALA A C 1
ATOM 1521 O O . ALA A 1 199 ? 7.724 -14.631 25.127 1.00 72.31 199 ALA A O 1
ATOM 1522 N N . ALA A 1 200 ? 9.332 -14.539 26.695 1.00 73.88 200 ALA A N 1
ATOM 1523 C CA . ALA A 1 200 ? 8.427 -14.284 27.812 1.00 73.88 200 ALA A CA 1
ATOM 1524 C C . ALA A 1 200 ? 7.763 -12.900 27.703 1.00 73.88 200 ALA A C 1
ATOM 1526 O O . ALA A 1 200 ? 6.546 -12.802 27.856 1.00 73.88 200 ALA A O 1
ATOM 1527 N N . ALA A 1 201 ? 8.522 -11.857 27.356 1.00 72.56 201 ALA A N 1
ATOM 1528 C CA . ALA A 1 201 ? 7.992 -10.508 27.155 1.00 72.56 201 ALA A CA 1
ATOM 1529 C C . ALA A 1 201 ? 6.932 -10.457 26.045 1.00 72.56 201 ALA A C 1
ATOM 1531 O O . ALA A 1 201 ? 5.850 -9.914 26.265 1.00 72.56 201 ALA A O 1
ATOM 1532 N N . ARG A 1 202 ? 7.177 -11.118 24.902 1.00 74.56 202 ARG A N 1
ATOM 1533 C CA . ARG A 1 202 ? 6.197 -11.218 23.802 1.00 74.56 202 ARG A CA 1
ATOM 1534 C C . ARG A 1 202 ? 4.893 -11.893 24.232 1.00 74.56 202 ARG A C 1
ATOM 1536 O O . ARG A 1 202 ? 3.813 -11.422 23.894 1.00 74.56 202 ARG A O 1
ATOM 1543 N N . ARG A 1 203 ? 4.972 -12.968 25.026 1.00 76.56 203 ARG A N 1
ATOM 1544 C CA . ARG A 1 203 ? 3.775 -13.648 25.560 1.00 76.56 203 ARG A CA 1
ATOM 1545 C C . ARG A 1 203 ? 2.964 -12.735 26.480 1.00 76.56 203 ARG A C 1
ATOM 1547 O O . ARG A 1 203 ? 1.735 -12.738 26.416 1.00 76.56 203 ARG A O 1
ATOM 1554 N N . THR A 1 204 ? 3.641 -11.965 27.330 1.00 75.75 204 THR A N 1
ATOM 1555 C CA . THR A 1 204 ? 3.004 -10.993 28.227 1.00 75.75 204 THR A CA 1
ATOM 1556 C C . THR A 1 204 ? 2.346 -9.858 27.445 1.00 75.75 204 THR A C 1
ATOM 1558 O O . THR A 1 204 ? 1.234 -9.447 27.785 1.00 75.75 204 THR A O 1
ATOM 1561 N N . GLU A 1 205 ? 2.985 -9.391 26.373 1.00 78.12 205 GLU A N 1
ATOM 1562 C CA . GLU A 1 205 ? 2.437 -8.379 25.467 1.00 78.12 205 GLU A CA 1
ATOM 1563 C C . GLU A 1 205 ? 1.150 -8.872 24.795 1.00 78.12 205 GLU A C 1
ATOM 1565 O O . GLU A 1 205 ? 0.114 -8.217 24.906 1.00 78.12 205 GLU A O 1
ATOM 1570 N N . ASP A 1 206 ? 1.164 -10.077 24.216 1.00 78.75 206 ASP A N 1
ATOM 1571 C CA . ASP A 1 206 ? -0.012 -10.683 23.581 1.00 78.75 206 ASP A CA 1
ATOM 1572 C C . ASP A 1 206 ? -1.170 -10.888 24.566 1.00 78.75 206 ASP A C 1
ATOM 1574 O O . ASP A 1 206 ? -2.342 -10.665 24.238 1.00 78.75 206 ASP A O 1
ATOM 1578 N N . MET A 1 207 ? -0.864 -11.325 25.790 1.00 75.31 207 MET A N 1
ATOM 1579 C CA . MET A 1 207 ? -1.860 -11.512 26.845 1.00 75.31 207 MET A CA 1
ATOM 1580 C C . MET A 1 207 ? -2.488 -10.178 27.261 1.00 75.31 207 MET A C 1
ATOM 1582 O O . MET A 1 207 ? -3.714 -10.072 27.363 1.00 75.31 207 MET A O 1
ATOM 1586 N N . SER A 1 208 ? -1.662 -9.150 27.446 1.00 76.25 208 SER A N 1
ATOM 1587 C CA . SER A 1 208 ? -2.107 -7.805 27.818 1.00 76.25 208 SER A CA 1
ATOM 1588 C C . SER A 1 208 ? -2.937 -7.167 26.703 1.00 76.25 208 SER A C 1
ATOM 1590 O O . SER A 1 208 ? -4.013 -6.629 26.967 1.00 76.25 208 SER A O 1
ATOM 1592 N N . GLN A 1 209 ? -2.528 -7.346 25.443 1.00 79.00 209 GLN A N 1
ATOM 1593 C CA . GLN A 1 209 ? -3.262 -6.866 24.273 1.00 79.00 209 GLN A CA 1
ATOM 1594 C C . GLN A 1 209 ? -4.640 -7.531 24.150 1.00 79.00 209 GLN A C 1
ATOM 1596 O O . GLN A 1 209 ? -5.637 -6.872 23.843 1.00 79.00 209 GLN A O 1
ATOM 1601 N N . LYS A 1 210 ? -4.736 -8.838 24.431 1.00 77.75 210 LYS A N 1
ATOM 1602 C CA . LYS A 1 210 ? -6.023 -9.552 24.487 1.00 77.75 210 LYS A CA 1
ATOM 1603 C C . LYS A 1 210 ? -6.915 -9.027 25.614 1.00 77.75 210 LYS A C 1
ATOM 1605 O O . LYS A 1 210 ? -8.116 -8.869 25.399 1.00 77.75 210 LYS A O 1
ATOM 1610 N N . ASN A 1 211 ? -6.352 -8.732 26.785 1.00 74.50 211 ASN A N 1
ATOM 1611 C CA . ASN A 1 211 ? -7.105 -8.188 27.916 1.00 74.50 211 ASN A CA 1
ATOM 1612 C C . ASN A 1 211 ? -7.638 -6.773 27.636 1.00 74.50 211 ASN A C 1
ATOM 1614 O O . ASN A 1 211 ? -8.816 -6.522 27.892 1.00 74.50 211 ASN A O 1
ATOM 1618 N N . LEU A 1 212 ? -6.839 -5.894 27.020 1.00 70.50 212 LEU A N 1
ATOM 1619 C CA . LEU A 1 212 ? -7.292 -4.568 26.573 1.00 70.50 212 LEU A CA 1
ATOM 1620 C C . LEU A 1 212 ? -8.475 -4.663 25.603 1.00 70.50 212 LEU A C 1
ATOM 1622 O O . LEU A 1 212 ? -9.484 -3.978 25.778 1.00 70.50 212 LEU A O 1
ATOM 1626 N N . ARG A 1 213 ? -8.384 -5.562 24.612 1.00 75.00 213 ARG A N 1
ATOM 1627 C CA . ARG A 1 213 ? -9.457 -5.782 23.629 1.00 75.00 213 ARG A CA 1
ATOM 1628 C C . ARG A 1 213 ? -10.749 -6.270 24.280 1.00 75.00 213 ARG A C 1
ATOM 1630 O O . ARG A 1 213 ? -11.817 -5.786 23.921 1.00 75.00 213 ARG A O 1
ATOM 1637 N N . LYS A 1 214 ? -10.663 -7.183 25.255 1.00 76.00 214 LYS A N 1
ATOM 1638 C CA . LYS A 1 214 ? -11.830 -7.664 26.019 1.00 76.00 214 LYS A CA 1
ATOM 1639 C C . LYS A 1 214 ? -12.518 -6.547 26.805 1.00 76.00 214 LYS A C 1
ATOM 1641 O O . LYS A 1 214 ? -13.732 -6.574 26.952 1.00 76.00 214 LYS A O 1
ATOM 1646 N N . GLN A 1 215 ? -11.754 -5.567 27.285 1.00 70.44 215 GLN A N 1
ATOM 1647 C CA . GLN A 1 215 ? -12.278 -4.399 27.998 1.00 70.44 215 GLN A CA 1
ATOM 1648 C C . GLN A 1 215 ? -12.785 -3.293 27.055 1.00 70.44 215 GLN A C 1
ATOM 1650 O O . GLN A 1 215 ? -13.247 -2.256 27.523 1.00 70.44 215 GLN A O 1
ATOM 1655 N N . GLY A 1 216 ? -12.708 -3.490 25.732 1.00 67.81 216 GLY A N 1
ATOM 1656 C CA . GLY A 1 216 ? -13.118 -2.492 24.743 1.00 67.81 216 GLY A CA 1
ATOM 1657 C C . GLY A 1 216 ? -12.192 -1.273 24.671 1.00 67.81 216 GLY A C 1
ATOM 1658 O O . GLY A 1 216 ? -12.571 -0.251 24.098 1.00 67.81 216 GLY A O 1
ATOM 1659 N N . ILE A 1 217 ? -10.985 -1.360 25.239 1.00 73.88 217 ILE A N 1
ATOM 1660 C CA . ILE A 1 217 ? -10.009 -0.270 25.236 1.00 73.88 217 ILE A CA 1
ATOM 1661 C C . ILE A 1 217 ? -9.253 -0.296 23.905 1.00 73.88 217 ILE A C 1
ATOM 1663 O O . ILE A 1 217 ? -8.628 -1.292 23.536 1.00 73.88 217 ILE A O 1
ATOM 1667 N N . LYS A 1 218 ? -9.306 0.820 23.173 1.00 70.94 218 LYS A N 1
ATOM 1668 C CA . LYS A 1 218 ? -8.545 1.015 21.934 1.00 70.94 218 LYS A CA 1
ATOM 1669 C C . LYS A 1 218 ? -7.121 1.438 22.293 1.00 70.94 218 LYS A C 1
ATOM 1671 O O . LYS A 1 218 ? -6.884 2.605 22.579 1.00 70.94 218 LYS A O 1
ATOM 1676 N N . GLY A 1 219 ? -6.194 0.485 22.301 1.00 76.94 219 GLY A N 1
ATOM 1677 C CA . GLY A 1 219 ? -4.793 0.729 22.638 1.00 76.94 219 GLY A CA 1
ATOM 1678 C C . GLY A 1 219 ? -3.858 -0.372 22.146 1.00 76.94 219 GLY A C 1
ATOM 1679 O O . GLY A 1 219 ? -4.298 -1.429 21.678 1.00 76.94 219 GLY A O 1
ATOM 1680 N N . VAL A 1 220 ? -2.559 -0.097 22.244 1.00 78.00 220 VAL A N 1
ATOM 1681 C CA . VAL A 1 220 ? -1.480 -1.024 21.894 1.00 78.00 220 VAL A CA 1
ATOM 1682 C C . VAL A 1 220 ? -0.612 -1.235 23.130 1.00 78.00 220 VAL A C 1
ATOM 1684 O O . VAL A 1 220 ? -0.121 -0.273 23.715 1.00 78.00 220 VAL A O 1
ATOM 1687 N N . CYS A 1 221 ? -0.444 -2.489 23.537 1.00 80.50 221 CYS A N 1
ATOM 1688 C CA . CYS A 1 221 ? 0.548 -2.902 24.520 1.00 80.50 221 CYS A CA 1
ATOM 1689 C C . CYS A 1 221 ? 1.915 -3.026 23.855 1.00 80.50 221 CYS A C 1
ATOM 1691 O O . CYS A 1 221 ? 2.004 -3.560 22.756 1.00 80.50 221 CYS A O 1
ATOM 1693 N N . LYS A 1 222 ? 2.963 -2.589 24.555 1.00 80.69 222 LYS A N 1
ATOM 1694 C CA . LYS A 1 222 ? 4.358 -2.822 24.183 1.00 80.69 222 LYS A CA 1
ATOM 1695 C C . LYS A 1 222 ? 5.120 -3.288 25.419 1.00 80.69 222 LYS A C 1
ATOM 1697 O O . LYS A 1 222 ? 5.016 -2.644 26.462 1.00 80.69 222 LYS A O 1
ATOM 1702 N N . ALA A 1 223 ? 5.846 -4.399 25.320 1.00 80.75 223 ALA A N 1
ATOM 1703 C CA . ALA A 1 223 ? 6.689 -4.899 26.402 1.00 80.75 223 ALA A CA 1
ATOM 1704 C C . ALA A 1 223 ? 8.172 -4.664 26.084 1.00 80.75 223 ALA A C 1
ATOM 1706 O O . ALA A 1 223 ? 8.617 -4.849 24.953 1.00 80.75 223 ALA A O 1
ATOM 1707 N N . VAL A 1 224 ? 8.947 -4.279 27.098 1.00 78.31 224 VAL A N 1
ATOM 1708 C CA . VAL A 1 224 ? 10.406 -4.130 27.011 1.00 78.31 224 VAL A CA 1
ATOM 1709 C C . VAL A 1 224 ? 11.076 -4.981 28.082 1.00 78.31 224 VAL A C 1
ATOM 1711 O O . VAL A 1 224 ? 10.509 -5.207 29.151 1.00 78.31 224 VAL A O 1
ATOM 1714 N N . VAL A 1 225 ? 12.279 -5.464 27.782 1.00 77.81 225 VAL A N 1
ATOM 1715 C CA . VAL A 1 225 ? 13.120 -6.207 28.723 1.00 77.81 225 VAL A CA 1
ATOM 1716 C C . VAL A 1 225 ? 14.333 -5.340 29.020 1.00 77.81 225 VAL A C 1
ATOM 1718 O O . VAL A 1 225 ? 15.104 -5.037 28.114 1.00 77.81 225 VAL A O 1
ATOM 1721 N N . ALA A 1 226 ? 14.484 -4.940 30.277 1.00 72.88 226 ALA A N 1
ATOM 1722 C CA . ALA A 1 226 ? 15.587 -4.115 30.751 1.00 72.88 226 ALA A CA 1
ATOM 1723 C C . ALA A 1 226 ? 16.095 -4.640 32.098 1.00 72.88 226 ALA A C 1
ATOM 1725 O O . ALA A 1 226 ? 15.393 -5.390 32.782 1.00 72.88 226 ALA A O 1
ATOM 1726 N N . ARG A 1 227 ? 17.322 -4.266 32.478 1.00 71.69 227 ARG A N 1
ATOM 1727 C CA . ARG A 1 227 ? 17.935 -4.721 33.739 1.00 71.69 227 ARG A CA 1
ATOM 1728 C C . ARG A 1 227 ? 17.383 -3.969 34.942 1.00 71.69 227 ARG A C 1
ATOM 1730 O O . ARG A 1 227 ? 17.321 -4.521 36.036 1.00 71.69 227 ARG A O 1
ATOM 1737 N N . THR A 1 228 ? 16.978 -2.722 34.732 1.00 70.06 228 THR A N 1
ATOM 1738 C CA . THR A 1 228 ? 16.349 -1.872 35.740 1.00 70.06 228 THR A CA 1
ATOM 1739 C C . THR A 1 228 ? 15.044 -1.294 35.203 1.00 70.06 228 THR A C 1
ATOM 1741 O O . THR A 1 228 ? 14.829 -1.201 33.993 1.00 70.06 228 THR A O 1
ATOM 1744 N N . LEU A 1 229 ? 14.156 -0.901 36.118 1.00 73.88 229 LEU A N 1
ATOM 1745 C CA . LEU A 1 229 ? 12.906 -0.235 35.756 1.00 73.88 229 LEU A CA 1
ATOM 1746 C C . LEU A 1 229 ? 13.164 1.109 35.057 1.00 73.88 229 LEU A C 1
ATOM 1748 O O . LEU A 1 229 ? 12.444 1.449 34.127 1.00 73.88 229 LEU A O 1
ATOM 1752 N N . GLU A 1 230 ? 14.214 1.822 35.471 1.00 75.44 230 GLU A N 1
ATOM 1753 C CA . GLU A 1 230 ? 14.644 3.092 34.877 1.00 75.44 230 GLU A CA 1
ATOM 1754 C C . GLU A 1 230 ? 15.001 2.922 33.395 1.00 75.44 230 GLU A C 1
ATOM 1756 O O . GLU A 1 230 ? 14.374 3.541 32.540 1.00 75.44 230 GLU A O 1
ATOM 1761 N N . GLU A 1 231 ? 15.912 1.990 33.081 1.00 76.19 231 GLU A N 1
ATOM 1762 C CA . GLU A 1 231 ? 16.295 1.677 31.696 1.00 76.19 231 GLU A CA 1
ATOM 1763 C C . GLU A 1 231 ? 15.070 1.259 30.862 1.00 76.19 231 GLU A C 1
ATOM 1765 O O . GLU A 1 231 ? 14.931 1.650 29.704 1.00 76.19 231 GLU A O 1
ATOM 1770 N N . GLY A 1 232 ? 14.155 0.478 31.448 1.00 78.44 232 GLY A N 1
ATOM 1771 C CA . GLY A 1 232 ? 12.932 0.041 30.774 1.00 78.44 232 GLY A CA 1
ATOM 1772 C C . GLY A 1 232 ? 11.984 1.197 30.448 1.00 78.44 232 GLY A C 1
ATOM 1773 O O . GLY A 1 232 ? 11.450 1.267 29.339 1.00 78.44 232 GLY A O 1
ATOM 1774 N N . CYS A 1 233 ? 11.789 2.123 31.387 1.00 78.06 233 CYS A N 1
ATOM 1775 C CA . CYS A 1 233 ? 11.003 3.332 31.161 1.00 78.06 233 CYS A CA 1
ATOM 1776 C C . CYS A 1 233 ? 11.629 4.211 30.073 1.00 78.06 233 CYS A C 1
ATOM 1778 O O . CYS A 1 233 ? 10.912 4.639 29.172 1.00 78.06 233 CYS A O 1
ATOM 1780 N N . ASP A 1 234 ? 12.947 4.403 30.090 1.00 81.00 234 ASP A N 1
ATOM 1781 C CA . ASP A 1 234 ? 13.654 5.223 29.101 1.00 81.00 234 ASP A CA 1
ATOM 1782 C C . ASP A 1 234 ? 13.533 4.644 27.689 1.00 81.00 234 ASP A C 1
ATOM 1784 O O . ASP A 1 234 ? 13.220 5.364 26.735 1.00 81.00 234 ASP A O 1
ATOM 1788 N N . MET A 1 235 ? 13.677 3.320 27.559 1.00 83.56 235 MET A N 1
ATOM 1789 C CA . MET A 1 235 ? 13.431 2.616 26.300 1.00 83.56 235 MET A CA 1
ATOM 1790 C C . MET A 1 235 ? 11.991 2.804 25.818 1.00 83.56 235 MET A C 1
ATOM 1792 O O . MET A 1 235 ? 11.764 3.000 24.625 1.00 83.56 235 MET A O 1
ATOM 1796 N N . LEU A 1 236 ? 11.004 2.757 26.717 1.00 81.75 236 LEU A N 1
ATOM 1797 C CA . LEU A 1 236 ? 9.607 2.980 26.350 1.00 81.75 236 LEU A CA 1
ATOM 1798 C C . LEU A 1 236 ? 9.352 4.423 25.922 1.00 81.75 236 LEU A C 1
ATOM 1800 O O . LEU A 1 236 ? 8.642 4.622 24.941 1.00 81.75 236 LEU A O 1
ATOM 1804 N N . TYR A 1 237 ? 9.925 5.413 26.600 1.00 83.06 237 TYR A N 1
ATOM 1805 C CA . TYR A 1 237 ? 9.749 6.819 26.238 1.00 83.06 237 TYR A CA 1
ATOM 1806 C C . TYR A 1 237 ? 10.316 7.128 24.852 1.00 83.06 237 TYR A C 1
ATOM 1808 O O . TYR A 1 237 ? 9.676 7.826 24.075 1.00 83.06 237 TYR A O 1
ATOM 1816 N N . GLN A 1 238 ? 11.467 6.546 24.510 1.00 79.12 238 GLN A N 1
ATOM 1817 C CA . GLN A 1 238 ? 12.131 6.798 23.230 1.00 79.12 238 GLN A CA 1
ATOM 1818 C C . GLN A 1 238 ? 11.595 5.934 22.081 1.00 79.12 238 GLN A C 1
ATOM 1820 O O . GLN A 1 238 ? 11.574 6.372 20.934 1.00 79.12 238 GLN A O 1
ATOM 1825 N N . ALA A 1 239 ? 11.171 4.698 22.359 1.00 74.62 239 ALA A N 1
ATOM 1826 C CA . ALA A 1 239 ? 10.799 3.737 21.320 1.00 74.62 239 ALA A CA 1
ATOM 1827 C C . ALA A 1 239 ? 9.284 3.560 21.144 1.00 74.62 239 ALA A C 1
ATOM 1829 O O . ALA A 1 239 ? 8.865 2.735 20.323 1.00 74.62 239 ALA A O 1
ATOM 1830 N N . SER A 1 240 ? 8.441 4.234 21.928 1.00 74.88 240 SER A N 1
ATOM 1831 C CA . SER A 1 240 ? 6.985 4.121 21.787 1.00 74.88 240 SER A CA 1
ATOM 1832 C C . SER A 1 240 ? 6.455 5.084 20.733 1.00 74.88 240 SER A C 1
ATOM 1834 O O . SER A 1 240 ? 6.708 6.281 20.783 1.00 74.88 240 SER A O 1
ATOM 1836 N N . GLY A 1 241 ? 5.666 4.550 19.802 1.00 66.44 241 GLY A N 1
ATOM 1837 C CA . GLY A 1 241 ? 5.063 5.313 18.713 1.00 66.44 241 GLY A CA 1
ATOM 1838 C C . GLY A 1 241 ? 5.675 5.039 17.342 1.00 66.44 241 GLY A C 1
ATOM 1839 O O . GLY A 1 241 ? 6.663 4.319 17.211 1.00 66.44 241 GLY A O 1
ATOM 1840 N N . LEU A 1 242 ? 5.036 5.574 16.300 1.00 67.75 242 LEU A N 1
ATOM 1841 C CA . LEU A 1 242 ? 5.491 5.460 14.913 1.00 67.75 242 LEU A CA 1
ATOM 1842 C C . LEU A 1 242 ? 5.208 6.764 14.157 1.00 67.75 242 LEU A C 1
ATOM 1844 O O . LEU A 1 242 ? 4.052 7.152 13.977 1.00 67.75 242 LEU A O 1
ATOM 1848 N N . GLY A 1 243 ? 6.261 7.437 13.688 1.00 70.38 243 GLY A N 1
ATOM 1849 C CA . GLY A 1 243 ? 6.136 8.712 12.977 1.00 70.38 243 GLY A CA 1
ATOM 1850 C C . GLY A 1 243 ? 5.500 9.790 13.858 1.00 70.38 243 GLY A C 1
ATOM 1851 O O . GLY A 1 243 ? 5.995 10.069 14.939 1.00 70.38 243 GLY A O 1
ATOM 1852 N N . ARG A 1 244 ? 4.381 10.376 13.412 1.00 63.91 244 ARG A N 1
ATOM 1853 C CA . ARG A 1 244 ? 3.623 11.382 14.187 1.00 63.91 244 ARG A CA 1
ATOM 1854 C C . ARG A 1 244 ? 2.748 10.788 15.302 1.00 63.91 244 ARG A C 1
ATOM 1856 O O . ARG A 1 244 ? 2.140 11.541 16.054 1.00 63.91 244 ARG A O 1
ATOM 1863 N N . LEU A 1 245 ? 2.636 9.459 15.392 1.00 63.84 245 LEU A N 1
ATOM 1864 C CA . LEU A 1 245 ? 1.866 8.761 16.427 1.00 63.84 245 LEU A CA 1
ATOM 1865 C C . LEU A 1 245 ? 2.771 8.395 17.608 1.00 63.84 245 LEU A C 1
ATOM 1867 O O . LEU A 1 245 ? 2.981 7.214 17.883 1.00 63.84 245 LEU A O 1
ATOM 1871 N N . THR A 1 246 ? 3.329 9.400 18.277 1.00 76.31 246 THR A N 1
ATOM 1872 C CA . THR A 1 246 ? 4.124 9.252 19.505 1.00 76.31 246 THR A CA 1
ATOM 1873 C C . THR A 1 246 ? 3.289 9.604 20.739 1.00 76.31 246 THR A C 1
ATOM 1875 O O . THR A 1 246 ? 2.361 10.413 20.648 1.00 76.31 246 THR A O 1
ATOM 1878 N N . PRO A 1 247 ? 3.551 8.974 21.897 1.00 80.62 247 PRO A N 1
ATOM 1879 C CA . PRO A 1 247 ? 2.893 9.349 23.137 1.00 80.62 247 PRO A CA 1
ATOM 1880 C C . PRO A 1 247 ? 3.382 10.728 23.589 1.00 80.62 247 PRO A C 1
ATOM 1882 O O . PRO A 1 247 ? 4.579 10.959 23.694 1.00 80.62 247 PRO A O 1
ATOM 1885 N N . ASN A 1 248 ? 2.442 11.620 23.903 1.00 83.50 248 ASN A N 1
ATOM 1886 C CA . ASN A 1 248 ? 2.748 12.967 24.406 1.00 83.50 248 ASN A CA 1
ATOM 1887 C C . ASN A 1 248 ? 2.489 13.102 25.915 1.00 83.50 248 ASN A C 1
ATOM 1889 O O . ASN A 1 248 ? 2.828 14.115 26.519 1.00 83.50 248 ASN A O 1
ATOM 1893 N N . ILE A 1 249 ? 1.831 12.110 26.524 1.00 84.94 249 ILE A N 1
ATOM 1894 C CA . ILE A 1 249 ? 1.498 12.094 27.950 1.00 84.94 249 ILE A CA 1
ATOM 1895 C C . ILE A 1 249 ? 1.830 10.715 28.513 1.00 84.94 249 ILE A C 1
ATOM 1897 O O . ILE A 1 249 ? 1.379 9.694 27.989 1.00 84.94 249 ILE A O 1
ATOM 1901 N N . VAL A 1 250 ? 2.564 10.697 29.618 1.00 85.62 250 VAL A N 1
ATOM 1902 C CA . VAL A 1 250 ? 2.860 9.515 30.421 1.00 85.62 250 VAL A CA 1
ATOM 1903 C C . VAL A 1 250 ? 1.922 9.497 31.625 1.00 85.62 250 VAL A C 1
ATOM 1905 O O . VAL A 1 250 ? 1.909 10.426 32.431 1.00 85.62 250 VAL A O 1
ATOM 1908 N N . LEU A 1 251 ? 1.132 8.429 31.752 1.00 81.88 251 LEU A N 1
ATOM 1909 C CA . LEU A 1 251 ? 0.244 8.202 32.893 1.00 81.88 251 LEU A CA 1
ATOM 1910 C C . LEU A 1 251 ? 0.793 7.073 33.767 1.00 81.88 251 LEU A C 1
ATOM 1912 O O . LEU A 1 251 ? 0.990 5.957 33.288 1.00 81.88 251 LEU A O 1
ATOM 1916 N N . LEU A 1 252 ? 1.012 7.356 35.050 1.00 78.94 252 LEU A N 1
ATOM 1917 C CA . LEU A 1 252 ? 1.604 6.425 36.013 1.00 78.94 252 LEU A CA 1
ATOM 1918 C C . LEU A 1 252 ? 0.710 6.261 37.242 1.00 78.94 252 LEU A C 1
ATOM 1920 O O . LEU A 1 252 ? 0.063 7.205 37.691 1.00 78.94 252 LEU A O 1
ATOM 1924 N N . GLY A 1 253 ? 0.704 5.060 37.818 1.00 74.31 253 GLY A N 1
ATOM 1925 C CA . GLY A 1 253 ? 0.113 4.817 39.133 1.00 74.31 253 G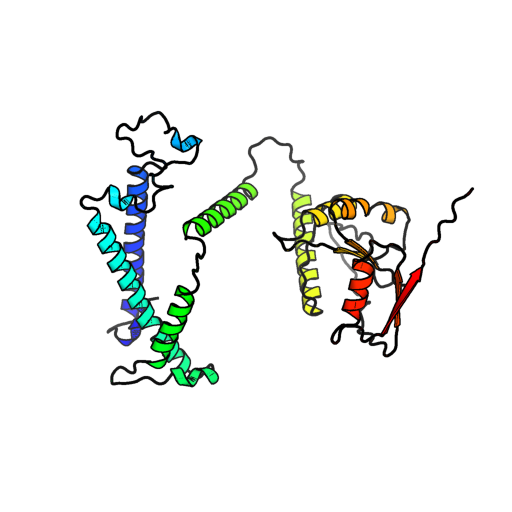LY A CA 1
ATOM 1926 C C . GLY A 1 253 ? 1.068 5.232 40.253 1.00 74.31 253 GLY A C 1
ATOM 1927 O O . GLY A 1 253 ? 2.275 5.017 40.159 1.00 74.31 253 GLY A O 1
ATOM 1928 N N . PHE A 1 254 ? 0.540 5.810 41.329 1.00 75.06 254 PHE A N 1
ATOM 1929 C CA . PHE A 1 254 ? 1.326 6.162 42.508 1.00 75.06 254 PHE A CA 1
ATOM 1930 C C . PHE A 1 254 ? 1.737 4.904 43.287 1.00 75.06 254 PHE A C 1
ATOM 1932 O O . PHE A 1 254 ? 0.883 4.124 43.711 1.00 75.06 254 PHE A O 1
ATOM 1939 N N . ILE A 1 255 ? 3.041 4.728 43.510 1.00 70.38 255 ILE A N 1
ATOM 1940 C CA . ILE A 1 255 ? 3.597 3.592 44.254 1.00 70.38 255 ILE A CA 1
ATOM 1941 C C . ILE A 1 255 ? 3.584 3.912 45.758 1.00 70.38 255 ILE A C 1
ATOM 1943 O O . ILE A 1 255 ? 4.313 4.786 46.237 1.00 70.38 255 ILE A O 1
ATOM 1947 N N . GLU A 1 256 ? 2.734 3.213 46.517 1.00 65.00 256 GLU A N 1
ATOM 1948 C CA . GLU A 1 256 ? 2.571 3.448 47.960 1.00 65.00 256 GLU A CA 1
ATOM 1949 C C . GLU A 1 256 ? 3.708 2.856 48.809 1.00 65.00 256 GLU A C 1
ATOM 1951 O O . GLU A 1 256 ? 4.107 3.505 49.776 1.00 65.00 256 GLU A O 1
ATOM 1956 N N . ASN A 1 257 ? 4.277 1.707 48.425 1.00 58.94 257 ASN A N 1
ATOM 1957 C CA . ASN A 1 257 ? 5.313 1.005 49.196 1.00 58.94 257 ASN A CA 1
ATOM 1958 C C . ASN A 1 257 ? 6.747 1.401 48.792 1.00 58.94 257 ASN A C 1
ATOM 1960 O O . ASN A 1 257 ? 7.013 1.619 47.617 1.00 58.94 257 ASN A O 1
ATOM 1964 N N . ASP A 1 258 ? 7.617 1.473 49.806 1.00 54.88 258 ASP A N 1
ATOM 1965 C CA . ASP A 1 258 ? 9.055 1.791 49.829 1.00 54.88 258 ASP A CA 1
ATOM 1966 C C . ASP A 1 258 ? 9.559 3.014 49.038 1.00 54.88 258 ASP A C 1
ATOM 1968 O O . ASP A 1 258 ? 9.484 3.119 47.815 1.00 54.88 258 ASP A O 1
ATOM 1972 N N . ALA A 1 259 ? 10.196 3.943 49.763 1.00 57.47 259 ALA A N 1
ATOM 1973 C CA . ALA A 1 259 ? 10.850 5.128 49.197 1.00 57.47 259 ALA A CA 1
ATOM 1974 C C . ALA A 1 259 ? 11.941 4.784 48.160 1.00 57.47 259 ALA A C 1
ATOM 1976 O O . ALA A 1 259 ? 12.253 5.609 47.303 1.00 57.47 259 ALA A O 1
ATOM 1977 N N . VAL A 1 260 ? 12.475 3.558 48.215 1.00 56.91 260 VAL A N 1
ATOM 1978 C CA . VAL A 1 260 ? 13.498 3.027 47.304 1.00 56.91 260 VAL A CA 1
ATOM 1979 C C . VAL A 1 260 ? 12.941 2.739 45.908 1.00 56.91 260 VAL A C 1
ATOM 1981 O O . VAL A 1 260 ? 13.645 2.950 44.928 1.00 56.91 260 VAL A O 1
ATOM 1984 N N . ASP A 1 261 ? 11.684 2.309 45.778 1.00 56.81 261 ASP A N 1
ATOM 1985 C CA . ASP A 1 261 ? 11.082 2.076 44.458 1.00 56.81 261 ASP A CA 1
ATOM 1986 C C . ASP A 1 261 ? 10.597 3.381 43.811 1.00 56.81 261 ASP A C 1
ATOM 1988 O O . ASP A 1 261 ? 10.598 3.511 42.587 1.00 56.81 261 ASP A O 1
ATOM 1992 N N . ARG A 1 262 ? 10.277 4.399 44.622 1.00 59.69 262 ARG A N 1
ATOM 1993 C CA . ARG A 1 262 ? 9.922 5.742 44.129 1.00 59.69 262 ARG A CA 1
ATOM 1994 C C . ARG A 1 262 ? 11.096 6.466 43.471 1.00 59.69 262 ARG A C 1
ATOM 1996 O O . ARG A 1 262 ? 10.871 7.238 42.546 1.00 59.69 262 ARG A O 1
ATOM 2003 N N . SER A 1 263 ? 12.329 6.218 43.914 1.00 60.69 263 SER A N 1
ATOM 2004 C CA . SER A 1 263 ? 13.531 6.820 43.318 1.00 60.69 263 SER A CA 1
ATOM 2005 C C . SER A 1 263 ? 14.003 6.119 42.040 1.00 60.69 263 SER A C 1
ATOM 2007 O O . SER A 1 263 ? 14.848 6.666 41.335 1.00 60.69 263 SER A O 1
ATOM 2009 N N . ARG A 1 264 ? 13.448 4.942 41.708 1.00 61.31 264 ARG A N 1
ATOM 2010 C CA . ARG A 1 264 ? 13.801 4.169 40.502 1.00 61.31 264 ARG A CA 1
ATOM 2011 C C . ARG A 1 264 ? 13.122 4.664 39.228 1.00 61.31 264 ARG A C 1
ATOM 2013 O O . ARG A 1 264 ? 13.585 4.337 38.143 1.00 61.31 264 ARG A O 1
ATOM 2020 N N . ILE A 1 265 ? 12.036 5.433 39.335 1.00 68.38 265 ILE A N 1
ATOM 2021 C CA . ILE A 1 265 ? 11.375 6.046 38.176 1.00 68.38 265 ILE A CA 1
ATOM 2022 C C . ILE A 1 265 ? 11.771 7.519 38.130 1.00 68.38 265 ILE A C 1
ATOM 2024 O O . ILE A 1 265 ? 11.194 8.360 38.823 1.00 68.38 265 ILE A O 1
ATOM 2028 N N . LYS A 1 266 ? 12.756 7.849 37.294 1.00 71.69 266 LYS A N 1
ATOM 2029 C CA . LYS A 1 266 ? 13.161 9.238 37.073 1.00 71.69 266 LYS A CA 1
ATOM 2030 C C . LYS A 1 266 ? 12.160 9.942 36.164 1.00 71.69 266 LYS A C 1
ATOM 2032 O O . LYS A 1 266 ? 12.269 9.915 34.942 1.00 71.69 266 LYS A O 1
ATOM 2037 N N . LEU A 1 267 ? 11.189 10.626 36.772 1.00 78.75 267 LEU A N 1
ATOM 2038 C CA . LEU A 1 267 ? 10.234 11.469 36.038 1.00 78.75 267 LEU A CA 1
ATOM 2039 C C . LEU A 1 267 ? 10.923 12.590 35.249 1.00 78.75 267 LEU A C 1
ATOM 2041 O O . LEU A 1 267 ? 10.372 13.052 34.255 1.00 78.75 267 LEU A O 1
ATOM 2045 N N . SER A 1 268 ? 12.140 12.981 35.641 1.00 78.19 268 SER A N 1
ATOM 2046 C CA . SER A 1 268 ? 12.966 13.933 34.893 1.00 78.19 268 SER A CA 1
ATOM 2047 C C . SER A 1 268 ? 13.145 13.524 33.431 1.00 78.19 268 SER A C 1
ATOM 2049 O O . SER A 1 268 ? 13.094 14.386 32.563 1.00 78.19 268 SER A O 1
ATOM 2051 N N . GLN A 1 269 ? 13.271 12.225 33.135 1.00 79.00 269 GLN A N 1
ATOM 2052 C CA . GLN A 1 269 ? 13.466 11.763 31.761 1.00 79.00 269 GLN A CA 1
ATOM 2053 C C . GLN A 1 269 ? 12.217 11.929 30.890 1.00 79.00 269 GLN A C 1
ATOM 2055 O O . GLN A 1 269 ? 12.328 12.159 29.689 1.00 79.00 269 GLN A O 1
ATOM 2060 N N . ALA A 1 270 ? 11.025 11.870 31.486 1.00 81.62 270 ALA A N 1
ATOM 2061 C CA . ALA A 1 270 ? 9.795 12.168 30.762 1.00 81.62 270 ALA A CA 1
ATOM 2062 C C . ALA A 1 270 ? 9.719 13.657 30.384 1.00 81.62 270 ALA A C 1
ATOM 2064 O O . ALA A 1 270 ? 9.350 13.974 29.256 1.00 81.62 270 ALA A O 1
ATOM 2065 N N . PHE A 1 271 ? 10.142 14.552 31.285 1.00 83.06 271 PHE A N 1
ATOM 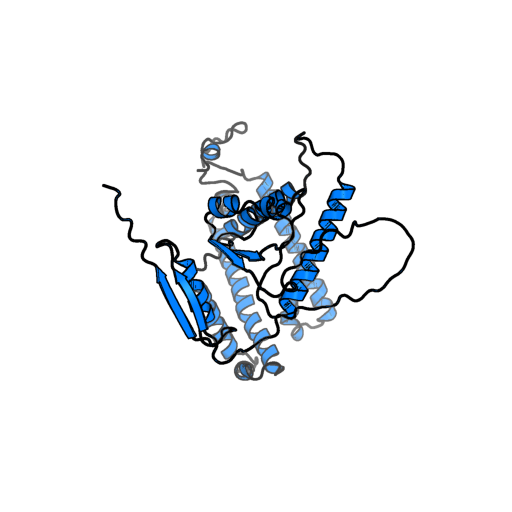2066 C CA . PHE A 1 271 ? 10.198 15.992 31.014 1.00 83.06 271 PHE A CA 1
ATOM 2067 C C . PHE A 1 271 ? 11.267 16.365 29.979 1.00 83.06 271 PHE A C 1
ATOM 2069 O O . PHE A 1 271 ? 11.011 17.229 29.152 1.00 83.06 271 PHE A O 1
ATOM 2076 N N . TYR A 1 272 ? 12.424 15.690 29.965 1.00 83.69 272 TYR A N 1
ATOM 2077 C CA . TYR A 1 272 ? 13.442 15.894 28.920 1.00 83.69 272 TYR A CA 1
ATOM 2078 C C . TYR A 1 272 ? 12.963 15.512 27.512 1.00 83.69 272 TYR A C 1
ATOM 2080 O O . TYR A 1 272 ? 13.500 16.021 26.536 1.00 83.69 272 TYR A O 1
ATOM 2088 N N . ASN A 1 273 ? 11.966 14.631 27.406 1.00 78.75 273 ASN A N 1
ATOM 2089 C CA . ASN A 1 273 ? 11.350 14.232 26.139 1.00 78.75 273 ASN A CA 1
ATOM 2090 C C . ASN A 1 273 ? 10.082 15.051 25.813 1.00 78.75 273 ASN A C 1
ATOM 2092 O O . ASN A 1 273 ? 9.250 14.587 25.035 1.00 78.75 273 ASN A O 1
ATOM 2096 N N . ASP A 1 274 ? 9.895 16.217 26.444 1.00 84.19 274 ASP A N 1
ATOM 2097 C CA . ASP A 1 274 ? 8.734 17.105 26.273 1.00 84.19 274 ASP A CA 1
ATOM 2098 C C . ASP A 1 274 ? 7.369 16.420 26.497 1.00 84.19 274 ASP A C 1
ATOM 2100 O O . ASP A 1 274 ? 6.344 16.813 25.933 1.00 84.19 274 ASP A O 1
ATOM 2104 N N . MET A 1 275 ? 7.321 15.381 27.340 1.00 85.38 275 MET A N 1
ATOM 2105 C CA . MET A 1 275 ? 6.076 14.679 27.649 1.00 85.38 275 MET A CA 1
ATOM 2106 C C . MET A 1 275 ? 5.381 15.263 28.879 1.00 85.38 275 MET A C 1
ATOM 2108 O O . MET A 1 275 ? 5.996 15.544 29.909 1.00 85.38 275 MET A O 1
ATOM 2112 N N . GLY A 1 276 ? 4.051 15.344 28.817 1.00 85.06 276 GLY A N 1
ATOM 2113 C CA . GLY A 1 276 ? 3.226 15.608 29.991 1.00 85.06 276 GLY A CA 1
ATOM 2114 C C . GLY A 1 276 ? 3.234 14.412 30.946 1.00 85.06 276 GLY A C 1
ATOM 2115 O O . GLY A 1 276 ? 3.118 13.269 30.514 1.00 85.06 276 GLY A O 1
ATOM 2116 N N . VAL A 1 277 ? 3.324 14.651 32.253 1.00 86.56 277 VAL A N 1
ATOM 2117 C CA . VAL A 1 277 ? 3.317 13.583 33.266 1.00 86.56 277 VAL A CA 1
ATOM 2118 C C . VAL A 1 277 ? 2.050 13.675 34.109 1.00 86.56 277 VAL A C 1
ATOM 2120 O O . VAL A 1 277 ? 1.768 14.708 34.712 1.00 86.56 277 VAL A O 1
ATOM 2123 N N . GLY A 1 278 ? 1.293 12.580 34.184 1.00 85.44 278 GLY A N 1
ATOM 2124 C CA . GLY A 1 278 ? 0.138 12.438 35.066 1.00 85.44 278 GLY A CA 1
ATOM 2125 C C . GLY A 1 278 ? 0.326 11.281 36.043 1.00 85.44 278 GLY A C 1
ATOM 2126 O O . GLY A 1 278 ? 0.561 10.146 35.634 1.00 85.44 278 GLY A O 1
ATOM 2127 N N . VAL A 1 279 ? 0.191 11.554 37.341 1.00 84.88 279 VAL A N 1
ATOM 2128 C CA . VAL A 1 279 ? 0.293 10.534 38.393 1.00 84.88 279 VAL A CA 1
ATOM 2129 C C . VAL A 1 279 ? -1.073 10.318 39.029 1.00 84.88 279 VAL A C 1
ATOM 2131 O O . VAL A 1 279 ? -1.661 11.232 39.605 1.00 84.88 279 VAL A O 1
ATOM 2134 N N . PHE A 1 280 ? -1.580 9.094 38.941 1.00 81.31 280 PHE A N 1
ATOM 2135 C CA . PHE A 1 280 ? -2.857 8.703 39.515 1.00 81.31 280 PHE A CA 1
ATOM 2136 C C . PHE A 1 280 ? -2.664 8.018 40.868 1.00 81.31 280 PHE A C 1
ATOM 2138 O O . PHE A 1 280 ? -1.965 7.011 40.977 1.00 81.31 280 PHE A O 1
ATOM 2145 N N . ARG A 1 281 ? -3.340 8.523 41.902 1.00 77.56 281 ARG A N 1
ATOM 2146 C CA . ARG A 1 281 ? -3.346 7.929 43.243 1.00 77.56 281 ARG A CA 1
ATOM 2147 C C . ARG A 1 281 ? -4.772 7.606 43.668 1.00 77.56 281 ARG A C 1
ATOM 2149 O O . ARG A 1 281 ? -5.619 8.490 43.723 1.00 77.56 281 ARG A O 1
ATOM 2156 N N . SER A 1 282 ? -5.019 6.348 44.022 1.00 70.56 282 SER A N 1
ATOM 2157 C CA . SER A 1 282 ? -6.284 5.910 44.615 1.00 70.56 282 SER A CA 1
ATOM 2158 C C . SER A 1 282 ? -6.084 5.591 46.091 1.00 70.56 282 SER A C 1
ATOM 2160 O O . SER A 1 282 ? -5.092 4.969 46.448 1.00 70.56 282 SER A O 1
ATOM 2162 N N . LYS A 1 283 ? -7.049 5.960 46.943 1.00 65.38 283 LYS A N 1
ATOM 2163 C CA . LYS A 1 283 ? -7.079 5.537 48.358 1.00 65.38 283 LYS A CA 1
ATOM 2164 C C . LYS A 1 283 ? -7.364 4.037 48.521 1.00 65.38 283 LYS A C 1
ATOM 2166 O O . LYS A 1 283 ? -7.204 3.498 49.609 1.00 65.38 283 LYS A O 1
ATOM 2171 N N . SER A 1 284 ? -7.819 3.365 47.460 1.00 56.97 284 SER A N 1
ATOM 2172 C CA . SER A 1 284 ? -8.008 1.918 47.456 1.00 56.97 284 SER A CA 1
ATOM 2173 C C . SER A 1 284 ? -6.712 1.233 47.028 1.00 56.97 284 SER A C 1
ATOM 2175 O O . SER A 1 284 ? -6.345 1.253 45.851 1.00 56.97 284 SER A O 1
ATOM 2177 N N . SER A 1 285 ? -6.050 0.569 47.977 1.00 46.47 285 SER A N 1
ATOM 2178 C CA . SER A 1 285 ? -4.749 -0.114 47.842 1.00 46.47 285 SER A CA 1
ATOM 2179 C C . SER A 1 285 ? -4.720 -1.275 46.825 1.00 46.47 285 SER A C 1
ATOM 2181 O O . SER A 1 285 ? -3.730 -1.997 46.722 1.00 46.47 285 SER A O 1
ATOM 2183 N N . LYS A 1 286 ? -5.817 -1.505 46.088 1.00 46.75 286 LYS A N 1
ATOM 2184 C CA . LYS A 1 286 ? -6.020 -2.618 45.142 1.00 46.75 286 LYS A CA 1
ATOM 2185 C C . LYS A 1 286 ? -5.938 -2.213 43.663 1.00 46.75 286 LYS A C 1
ATOM 2187 O O . LYS A 1 286 ? -6.115 -3.069 42.801 1.00 46.75 286 LYS A O 1
ATOM 2192 N N . ALA A 1 287 ? -5.717 -0.934 43.350 1.00 42.78 287 ALA A N 1
ATOM 2193 C CA . ALA A 1 287 ? -5.765 -0.448 41.966 1.00 42.78 287 ALA A CA 1
ATOM 2194 C C . ALA A 1 287 ? -4.436 -0.599 41.194 1.00 42.78 287 ALA A C 1
ATOM 2196 O O . ALA A 1 287 ? -4.467 -0.745 39.979 1.00 42.78 287 ALA A O 1
ATOM 2197 N N . PHE A 1 288 ? -3.282 -0.591 41.877 1.00 45.03 288 PHE A N 1
ATOM 2198 C CA . PHE A 1 288 ? -1.958 -0.525 41.228 1.00 45.03 288 PHE A CA 1
ATOM 2199 C C . PHE A 1 288 ? -0.871 -1.337 41.955 1.00 45.03 288 PHE A C 1
ATOM 2201 O O . PHE A 1 288 ? 0.268 -0.897 42.089 1.00 45.03 288 PHE A O 1
ATOM 2208 N N . ARG A 1 289 ? -1.184 -2.543 42.445 1.00 37.94 289 ARG A N 1
ATOM 2209 C CA . ARG A 1 289 ? -0.116 -3.453 42.888 1.00 37.94 289 ARG A CA 1
ATOM 2210 C C . ARG A 1 289 ? 0.591 -4.041 41.665 1.00 37.94 289 ARG A C 1
ATOM 2212 O O . ARG A 1 289 ? 0.132 -5.031 41.103 1.00 37.94 289 ARG A O 1
ATOM 2219 N N . ALA A 1 290 ? 1.726 -3.458 41.288 1.00 37.38 290 ALA A N 1
ATOM 2220 C CA . ALA A 1 290 ? 2.785 -4.226 40.648 1.00 37.38 290 ALA A CA 1
ATOM 2221 C C . ALA A 1 290 ? 3.282 -5.228 41.699 1.00 37.38 290 ALA A C 1
ATOM 2223 O O . ALA A 1 290 ? 3.816 -4.836 42.734 1.00 37.38 290 ALA A O 1
ATOM 2224 N N . HIS A 1 291 ? 2.994 -6.513 41.505 1.00 33.75 291 HIS A N 1
ATOM 2225 C CA . HIS A 1 291 ? 3.527 -7.548 42.383 1.00 33.75 291 HIS A CA 1
ATOM 2226 C C . HIS A 1 291 ? 5.058 -7.562 42.239 1.00 33.75 291 HIS A C 1
ATOM 2228 O O . HIS A 1 291 ? 5.526 -7.735 41.112 1.00 33.75 291 HIS A O 1
ATOM 2234 N N . PRO A 1 292 ? 5.837 -7.412 43.326 1.00 34.66 292 PRO A N 1
ATOM 2235 C CA . PRO A 1 292 ? 7.261 -7.687 43.266 1.00 34.66 292 PRO A CA 1
ATOM 2236 C C . PRO A 1 292 ? 7.440 -9.197 43.067 1.00 34.66 292 PRO A C 1
ATOM 2238 O O . PRO A 1 292 ? 6.867 -10.004 43.798 1.00 34.66 292 PRO A O 1
ATOM 2241 N N . ASP A 1 293 ? 8.176 -9.542 42.017 1.00 34.19 293 ASP A N 1
ATOM 2242 C CA . ASP A 1 293 ? 8.888 -10.792 41.773 1.00 34.19 293 ASP A CA 1
ATOM 2243 C C . ASP A 1 293 ? 8.207 -12.113 42.161 1.00 34.19 293 ASP A C 1
ATOM 2245 O O . ASP A 1 293 ? 8.300 -12.603 43.288 1.00 34.19 293 ASP A O 1
ATOM 2249 N N . LYS A 1 294 ? 7.710 -12.834 41.148 1.00 32.25 294 LYS A N 1
ATOM 2250 C CA . LYS A 1 294 ? 7.813 -14.298 41.170 1.00 32.25 294 LYS A CA 1
ATOM 2251 C C . LYS A 1 294 ? 9.123 -14.658 40.474 1.00 32.25 294 LYS A C 1
ATOM 2253 O O . LYS A 1 294 ? 9.197 -14.616 39.248 1.00 32.25 294 LYS A O 1
ATOM 2258 N N . LYS A 1 295 ? 10.163 -15.000 41.247 1.00 32.81 295 LYS A N 1
ATOM 2259 C CA . LYS A 1 295 ? 11.377 -15.641 40.712 1.00 32.81 295 LYS A CA 1
ATOM 2260 C C . LYS A 1 295 ? 10.945 -16.827 39.845 1.00 32.81 295 LYS A C 1
ATOM 2262 O O . LYS A 1 295 ? 10.402 -17.803 40.363 1.00 32.81 295 LYS A O 1
ATOM 2267 N N . ILE A 1 296 ? 11.162 -16.735 38.535 1.00 32.62 296 ILE A N 1
ATOM 2268 C CA . ILE A 1 296 ? 10.984 -17.859 37.617 1.00 32.62 296 ILE A CA 1
ATOM 2269 C C . ILE A 1 296 ? 12.075 -18.870 37.966 1.00 32.62 296 ILE A C 1
ATOM 2271 O O . ILE A 1 296 ? 13.256 -18.632 37.728 1.00 32.62 296 ILE A O 1
ATOM 2275 N N . ARG A 1 297 ? 11.682 -19.982 38.587 1.00 30.02 297 ARG A N 1
ATOM 2276 C CA . ARG A 1 297 ? 12.565 -21.107 38.888 1.00 30.02 297 ARG A CA 1
ATOM 2277 C C . ARG A 1 297 ? 12.359 -22.163 37.801 1.00 30.02 297 ARG A C 1
ATOM 2279 O O . ARG A 1 297 ? 11.245 -22.642 37.609 1.00 30.02 297 ARG A O 1
ATOM 2286 N N . VAL A 1 298 ? 13.425 -22.481 37.071 1.00 35.75 298 VAL A N 1
ATOM 2287 C CA . VAL A 1 298 ? 13.475 -23.580 36.097 1.00 35.75 298 VAL A CA 1
ATOM 2288 C C . VAL A 1 298 ? 13.726 -24.881 36.868 1.00 35.75 298 VAL A C 1
ATOM 2290 O O . VAL A 1 298 ? 14.735 -24.980 37.560 1.00 35.75 298 VAL A O 1
ATOM 2293 N N . GLY A 1 299 ? 12.822 -25.863 36.755 1.00 30.92 299 GLY A N 1
ATOM 2294 C CA . GLY A 1 299 ? 13.048 -27.247 37.203 1.00 30.92 299 GLY A CA 1
ATOM 2295 C C . GLY A 1 299 ? 12.057 -27.815 38.235 1.00 30.92 299 GLY A C 1
ATOM 2296 O O . GLY A 1 299 ? 11.974 -27.325 39.354 1.00 30.92 299 GLY A O 1
ATOM 2297 N N . ASN A 1 300 ? 11.357 -28.865 37.782 1.00 35.38 300 ASN A N 1
ATOM 2298 C CA . ASN A 1 300 ? 10.587 -29.970 38.385 1.00 35.38 300 ASN A CA 1
ATOM 2299 C C . ASN A 1 300 ? 9.945 -29.899 39.793 1.00 35.38 300 ASN A C 1
ATOM 2301 O O . ASN A 1 300 ? 10.600 -29.716 40.811 1.00 35.38 300 ASN A O 1
ATOM 2305 N N . SER A 1 301 ? 8.661 -30.294 39.779 1.00 29.25 301 SER A N 1
ATOM 2306 C CA . SER A 1 301 ? 7.792 -30.771 40.873 1.00 29.25 301 SER A CA 1
ATOM 2307 C C . SER A 1 301 ? 6.931 -29.742 41.625 1.00 29.25 301 SER A C 1
ATOM 2309 O O . SER A 1 301 ? 7.223 -29.317 42.732 1.00 29.25 301 SER A O 1
ATOM 2311 N N . ALA A 1 302 ? 5.815 -29.433 40.954 1.00 27.27 302 ALA A N 1
ATOM 2312 C CA . ALA A 1 302 ? 4.411 -29.543 41.377 1.00 27.27 302 ALA A CA 1
ATOM 2313 C C . ALA A 1 302 ? 3.810 -28.710 42.543 1.00 27.27 302 ALA A C 1
ATOM 2315 O O . ALA A 1 302 ? 4.281 -28.688 43.671 1.00 27.27 302 ALA A O 1
ATOM 2316 N N . VAL A 1 303 ? 2.603 -28.216 42.219 1.00 28.98 303 VAL A N 1
ATOM 2317 C CA . VAL A 1 303 ? 1.444 -27.867 43.067 1.00 28.98 303 VAL A CA 1
ATOM 2318 C C . VAL A 1 303 ? 1.401 -26.468 43.701 1.00 28.98 303 VAL A C 1
ATOM 2320 O O . VAL A 1 303 ? 1.967 -26.190 44.750 1.00 28.98 303 VAL A O 1
ATOM 2323 N N . SER A 1 304 ? 0.578 -25.595 43.116 1.00 23.39 304 SER A N 1
ATOM 2324 C CA . SER A 1 304 ? -0.736 -25.241 43.687 1.00 23.39 304 SER A CA 1
ATOM 2325 C C . SER A 1 304 ? -1.418 -24.198 42.803 1.00 23.39 304 SER A C 1
ATOM 2327 O O . SER A 1 304 ? -0.942 -23.074 42.633 1.00 23.39 304 SER A O 1
ATOM 2329 N N . ASP A 1 305 ? -2.552 -24.606 42.236 1.00 31.86 305 ASP A N 1
ATOM 2330 C CA . ASP A 1 305 ? -3.555 -23.699 41.696 1.00 31.86 305 ASP A CA 1
ATOM 2331 C C . ASP A 1 305 ? -3.994 -22.776 42.835 1.00 31.86 305 ASP A C 1
ATOM 2333 O O . ASP A 1 305 ? -4.587 -23.205 43.823 1.00 31.86 305 ASP A O 1
ATOM 2337 N N . SER A 1 306 ? -3.640 -21.503 42.736 1.00 25.77 306 SER A N 1
ATOM 2338 C CA . SER A 1 306 ? -4.120 -20.468 43.643 1.00 25.77 306 SER A CA 1
ATOM 2339 C C . SER A 1 306 ? -4.558 -19.292 42.793 1.00 25.77 306 SER A C 1
ATOM 2341 O O . SER A 1 306 ? -3.784 -18.400 42.458 1.00 25.77 306 SER A O 1
ATOM 2343 N N . SER A 1 307 ? -5.822 -19.395 42.374 1.00 28.73 307 SER A N 1
ATOM 2344 C CA . SER A 1 307 ? -6.750 -18.288 42.161 1.00 28.73 307 SER A CA 1
ATOM 2345 C C . SER A 1 307 ? -6.077 -16.968 41.786 1.00 28.73 307 SER A C 1
ATOM 2347 O O . SER A 1 307 ? -5.698 -16.176 42.651 1.00 28.73 307 SER A O 1
ATOM 2349 N N . VAL A 1 308 ? -6.007 -16.694 40.483 1.00 30.84 308 VAL A N 1
ATOM 2350 C CA . VAL A 1 308 ? -5.913 -15.322 39.978 1.00 30.84 308 VAL A CA 1
ATOM 2351 C C . VAL A 1 308 ? -7.193 -14.616 40.422 1.00 30.84 308 VAL A C 1
ATOM 2353 O O . VAL A 1 308 ? -8.206 -14.614 39.719 1.00 30.84 308 VAL A O 1
ATOM 2356 N N . THR A 1 309 ? -7.185 -14.072 41.639 1.00 25.14 309 THR A N 1
ATOM 2357 C CA . THR A 1 309 ? -8.269 -13.241 42.150 1.00 25.14 309 THR A CA 1
ATOM 2358 C C . THR A 1 309 ? -8.224 -11.944 41.359 1.00 25.14 309 THR A C 1
ATOM 2360 O O . THR A 1 309 ? -7.496 -10.999 41.654 1.00 25.14 309 THR A O 1
ATOM 2363 N N . THR A 1 310 ? -8.979 -11.963 40.271 1.00 32.06 310 THR A N 1
ATOM 2364 C CA . THR A 1 310 ? -9.179 -10.873 39.331 1.00 32.06 310 THR A CA 1
ATOM 2365 C C . THR A 1 310 ? -10.007 -9.789 40.021 1.00 32.06 310 THR A C 1
ATOM 2367 O O . THR A 1 310 ? -11.214 -9.724 39.834 1.00 32.06 310 THR A O 1
ATOM 2370 N N . HIS A 1 311 ? -9.396 -8.946 40.852 1.00 31.75 311 HIS A N 1
ATOM 2371 C CA . HIS A 1 311 ? -10.044 -7.748 41.400 1.00 31.75 311 HIS A CA 1
ATOM 2372 C C . HIS A 1 311 ? -8.987 -6.638 41.505 1.00 31.75 311 HIS A C 1
ATOM 2374 O O . HIS A 1 311 ? -8.100 -6.697 42.344 1.00 31.75 311 HIS A O 1
ATOM 2380 N N . SER A 1 312 ? -9.002 -5.619 40.654 1.00 36.47 312 SER A N 1
ATOM 2381 C CA . SER A 1 312 ? -10.118 -4.695 40.517 1.00 36.47 312 SER A CA 1
ATOM 2382 C C . SER A 1 312 ? -10.582 -4.568 39.070 1.00 36.47 312 SER A C 1
ATOM 2384 O O . SER A 1 312 ? -9.935 -3.991 38.203 1.00 36.47 312 SER A O 1
ATOM 2386 N N . ILE A 1 313 ? -11.784 -5.083 38.833 1.00 39.19 313 ILE A N 1
ATOM 2387 C CA . ILE A 1 313 ? -12.682 -4.530 37.830 1.00 39.19 313 ILE A CA 1
ATOM 2388 C C . ILE A 1 313 ? -12.650 -3.013 38.081 1.00 39.19 313 ILE A C 1
ATOM 2390 O O . ILE A 1 313 ? -12.973 -2.580 39.189 1.00 39.19 313 ILE A O 1
ATOM 2394 N N . LEU A 1 314 ? -12.250 -2.201 37.097 1.00 40.66 314 LEU A N 1
ATOM 2395 C CA . LEU A 1 314 ? -12.727 -0.820 37.006 1.00 40.66 314 LEU A CA 1
ATOM 2396 C C . LEU A 1 314 ? -14.240 -0.941 36.802 1.00 40.66 314 LEU A C 1
ATOM 2398 O O . LEU A 1 314 ? -14.753 -0.861 35.687 1.00 40.66 314 LEU A O 1
ATOM 2402 N N . THR A 1 315 ? -14.953 -1.304 37.872 1.00 39.19 315 THR A N 1
ATOM 2403 C CA . THR A 1 315 ? -16.403 -1.358 37.896 1.00 39.19 315 THR A CA 1
ATOM 2404 C C . THR A 1 315 ? -16.826 0.027 37.491 1.00 39.19 315 THR A C 1
ATOM 2406 O O . THR A 1 315 ? -16.353 1.007 38.061 1.00 39.19 315 THR A O 1
ATOM 2409 N N . LYS A 1 316 ? -17.662 0.081 36.460 1.00 43.44 316 LYS A N 1
ATOM 2410 C CA . LYS A 1 316 ? -18.268 1.282 35.908 1.00 43.44 316 LYS A CA 1
ATOM 2411 C C . LYS A 1 316 ? -19.130 1.918 37.007 1.00 43.44 316 LYS A C 1
ATOM 2413 O O . LYS A 1 316 ? -20.341 1.742 37.036 1.00 43.44 316 LYS A O 1
ATOM 2418 N N . THR A 1 317 ? -18.505 2.559 37.989 1.00 46.22 317 THR A N 1
ATOM 2419 C CA . THR A 1 317 ? -19.187 3.224 39.093 1.00 46.22 317 THR A CA 1
ATOM 2420 C C . THR A 1 317 ? -19.677 4.547 38.552 1.00 46.22 317 THR A C 1
ATOM 2422 O O . THR A 1 317 ? -18.982 5.557 38.598 1.00 46.22 317 THR A O 1
ATOM 2425 N N . THR A 1 318 ? -20.872 4.526 37.975 1.00 46.72 318 THR A N 1
ATOM 2426 C CA . THR A 1 318 ? -21.619 5.735 37.652 1.00 46.72 318 THR A CA 1
ATOM 2427 C C . THR A 1 318 ? -22.062 6.373 38.967 1.00 46.72 318 THR A C 1
ATOM 2429 O O . THR A 1 318 ? -23.146 6.077 39.470 1.00 46.72 318 THR A O 1
ATOM 2432 N N . SER A 1 319 ? -21.221 7.212 39.573 1.00 53.56 319 SER A N 1
ATOM 2433 C CA . SER A 1 319 ? -21.659 8.067 40.676 1.00 53.56 319 SER A CA 1
ATOM 2434 C C . SER A 1 319 ? -22.429 9.246 40.091 1.00 53.56 319 SER A C 1
ATOM 2436 O O . SER A 1 319 ? -21.848 10.245 39.671 1.00 53.56 319 SER A O 1
ATOM 2438 N N . LYS A 1 320 ? -23.760 9.130 40.026 1.00 52.31 320 LYS A N 1
ATOM 2439 C CA . LYS A 1 320 ? -24.608 10.273 39.671 1.00 52.31 320 LYS A CA 1
ATOM 2440 C C . LYS A 1 320 ? -24.429 11.364 40.732 1.00 52.31 320 LYS A C 1
ATOM 2442 O O . LYS A 1 320 ? -24.676 11.119 41.908 1.00 52.31 320 LYS A O 1
ATOM 2447 N N . GLY A 1 321 ? -24.002 12.556 40.310 1.00 59.38 321 GLY A N 1
ATOM 2448 C CA . GLY A 1 321 ? -23.917 13.745 41.167 1.00 59.38 321 GLY A CA 1
ATOM 2449 C C . GLY A 1 321 ? -22.555 14.050 41.799 1.00 59.38 321 GLY A C 1
ATOM 2450 O O . GLY A 1 321 ? -22.480 14.991 42.585 1.00 59.38 321 GLY A O 1
ATOM 2451 N N . SER A 1 322 ? -21.484 13.324 41.465 1.00 68.00 322 SER A N 1
ATOM 2452 C CA . SER A 1 322 ? -20.127 13.691 41.900 1.00 68.00 322 SER A CA 1
ATOM 2453 C C . SER A 1 322 ? -19.649 15.002 41.254 1.00 68.00 322 SER A C 1
ATOM 2455 O O . SER A 1 322 ? -20.187 15.439 40.230 1.00 68.00 322 SER A O 1
ATOM 2457 N N . THR A 1 323 ? -18.627 15.626 41.843 1.00 75.88 323 THR A N 1
ATOM 2458 C CA . THR A 1 323 ? -17.910 16.789 41.296 1.00 75.88 323 THR A CA 1
ATOM 2459 C C . THR A 1 323 ? -16.427 16.460 41.131 1.00 75.88 323 THR A C 1
ATOM 2461 O O . THR A 1 323 ? -15.864 15.728 41.944 1.00 75.88 323 THR A O 1
ATOM 2464 N N . ILE A 1 324 ? -15.796 16.978 40.075 1.00 80.19 324 ILE A N 1
ATOM 2465 C CA . ILE A 1 324 ? -14.334 16.964 39.917 1.00 80.19 324 ILE A CA 1
ATOM 2466 C C . ILE A 1 324 ? -13.822 18.346 40.302 1.00 80.19 324 ILE A C 1
ATOM 2468 O O . ILE A 1 324 ? -14.146 19.324 39.628 1.00 80.19 324 ILE A O 1
ATOM 2472 N N . ASP A 1 325 ? -13.021 18.404 41.364 1.00 84.25 325 ASP A N 1
ATOM 2473 C CA . ASP A 1 325 ? -12.363 19.628 41.813 1.00 84.25 325 ASP A CA 1
ATOM 2474 C C . ASP A 1 325 ? -10.944 19.688 41.232 1.00 84.25 325 ASP A C 1
ATOM 2476 O O . ASP A 1 325 ? -10.103 18.832 41.521 1.00 84.25 325 ASP A O 1
ATOM 2480 N N . VAL A 1 326 ? -10.676 20.697 40.405 1.00 83.88 326 VAL A N 1
ATOM 2481 C CA . VAL A 1 326 ? -9.372 20.930 39.769 1.00 83.88 326 VAL A CA 1
ATOM 2482 C C . VAL A 1 326 ? -8.666 22.069 40.480 1.00 83.88 326 VAL A C 1
ATOM 2484 O O . VAL A 1 326 ? -9.224 23.154 40.618 1.00 83.88 326 VAL A O 1
ATOM 2487 N N . TRP A 1 327 ? -7.434 21.819 40.907 1.00 85.12 327 TRP A N 1
ATOM 2488 C CA . TRP A 1 327 ? -6.614 22.773 41.642 1.00 85.12 327 TRP A CA 1
ATOM 2489 C C . TRP A 1 327 ? -5.578 23.350 40.680 1.00 85.12 327 TRP A C 1
ATOM 2491 O O . TRP A 1 327 ? -4.577 22.697 40.384 1.00 85.12 327 TRP A O 1
ATOM 2501 N N . TRP A 1 328 ? -5.838 24.548 40.156 1.00 83.56 328 TRP A N 1
ATOM 2502 C CA . TRP A 1 328 ? -4.933 25.214 39.223 1.00 83.56 328 TRP A CA 1
ATOM 2503 C C . TRP A 1 328 ? -3.957 26.100 40.005 1.00 83.56 328 TRP A C 1
ATOM 2505 O O . TRP A 1 328 ? -4.352 27.108 40.592 1.00 83.56 328 TRP A O 1
ATOM 2515 N N . LEU A 1 329 ? -2.697 25.658 40.069 1.00 81.69 329 LEU A N 1
ATOM 2516 C CA . LEU A 1 329 ? -1.648 26.256 40.907 1.00 81.69 329 LEU A CA 1
ATOM 2517 C C . LEU A 1 329 ? -0.517 26.933 40.110 1.00 81.69 329 LEU A C 1
ATOM 2519 O O . LEU A 1 329 ? 0.302 27.623 40.705 1.00 81.69 329 LEU A O 1
ATOM 2523 N N . SER A 1 330 ? -0.427 26.699 38.798 1.00 77.31 330 SER A N 1
ATOM 2524 C CA . SER A 1 330 ? 0.658 27.194 37.940 1.00 77.31 330 SER A CA 1
ATOM 2525 C C . SER A 1 330 ? 0.138 27.476 36.533 1.00 77.31 330 SER A C 1
ATOM 2527 O O . SER A 1 330 ? -0.574 26.642 35.971 1.00 77.31 330 SER A O 1
ATOM 2529 N N . ASP A 1 331 ? 0.496 28.633 35.975 1.00 69.00 331 ASP A N 1
ATOM 2530 C CA . ASP A 1 331 ? -0.056 29.159 34.718 1.00 69.00 331 ASP A CA 1
ATOM 2531 C C . ASP A 1 331 ? 0.234 28.268 33.492 1.00 69.00 331 ASP A C 1
ATOM 2533 O O . ASP A 1 331 ? -0.590 28.196 32.581 1.00 69.00 331 ASP A O 1
ATOM 2537 N N . ASP A 1 332 ? 1.309 27.473 33.519 1.00 63.25 332 ASP A N 1
ATOM 2538 C CA . ASP A 1 332 ? 1.737 26.610 32.401 1.00 63.25 332 ASP A CA 1
ATOM 2539 C C . ASP A 1 332 ? 0.991 25.257 32.322 1.00 63.25 332 ASP A C 1
ATOM 2541 O O . ASP A 1 332 ? 1.304 24.368 31.527 1.00 63.25 332 ASP A O 1
ATOM 2545 N N . GLY A 1 333 ? -0.036 25.065 33.150 1.00 68.56 333 GLY A N 1
ATOM 2546 C CA . GLY A 1 333 ? -0.728 23.792 33.343 1.00 68.56 333 GLY A CA 1
ATOM 2547 C C . GLY A 1 333 ? -1.849 23.470 32.349 1.00 68.56 333 GLY A C 1
ATOM 2548 O O . GLY A 1 333 ? -2.865 22.931 32.781 1.00 68.56 333 GLY A O 1
ATOM 2549 N N . GLY A 1 334 ? -1.730 23.736 31.044 1.00 77.31 334 GLY A N 1
ATOM 2550 C CA . GLY A 1 334 ? -2.835 23.532 30.079 1.00 77.31 334 GLY A CA 1
ATOM 2551 C C . GLY A 1 334 ? -3.461 22.120 30.098 1.00 77.31 334 GLY A C 1
ATOM 2552 O O . GLY A 1 334 ? -4.683 21.959 30.017 1.00 77.31 334 GLY A O 1
ATOM 2553 N N . LEU A 1 335 ? -2.643 21.082 30.319 1.00 80.69 335 LEU A N 1
ATOM 2554 C CA . LEU A 1 335 ? -3.106 19.694 30.453 1.00 80.69 335 LEU A CA 1
ATOM 2555 C C . LEU A 1 335 ? -4.030 19.481 31.670 1.00 80.69 335 LEU A C 1
ATOM 2557 O O . LEU A 1 335 ? -4.941 18.651 31.617 1.00 80.69 335 LEU A O 1
ATOM 2561 N N . THR A 1 336 ? -3.829 20.245 32.748 1.00 82.00 336 THR A N 1
ATOM 2562 C CA . THR A 1 336 ? -4.591 20.126 34.003 1.00 82.00 336 THR A CA 1
ATOM 2563 C C . THR A 1 336 ? -6.044 20.573 33.868 1.00 82.00 336 THR A C 1
ATOM 2565 O O . THR A 1 336 ? -6.890 20.083 34.610 1.00 82.00 336 THR A O 1
ATOM 2568 N N . LEU A 1 337 ? -6.355 21.429 32.889 1.00 83.25 337 LEU A N 1
ATOM 2569 C CA . LEU A 1 337 ? -7.724 21.828 32.548 1.00 83.25 337 LEU A CA 1
ATOM 2570 C C . LEU A 1 337 ? -8.329 20.940 31.456 1.00 83.25 337 LEU A C 1
ATOM 2572 O O . LEU A 1 337 ? -9.520 20.624 31.498 1.00 83.25 337 LEU A O 1
ATOM 2576 N N . LEU A 1 338 ? -7.505 20.494 30.503 1.00 83.81 338 LEU A N 1
ATOM 2577 C CA . LEU A 1 338 ? -7.954 19.672 29.381 1.00 83.81 338 LEU A CA 1
ATOM 2578 C C . LEU A 1 338 ? -8.440 18.286 29.826 1.00 83.81 338 LEU A C 1
ATOM 2580 O O . LEU A 1 338 ? -9.496 17.837 29.382 1.00 83.81 338 LEU A O 1
ATOM 2584 N N . VAL A 1 339 ? -7.699 17.602 30.706 1.00 82.94 339 VAL A N 1
ATOM 2585 C CA . VAL A 1 339 ? -8.052 16.239 31.144 1.00 82.94 339 VAL A CA 1
ATOM 2586 C C . VAL A 1 339 ? -9.420 16.200 31.847 1.00 82.94 339 VAL A C 1
ATOM 2588 O O . VAL A 1 339 ? -10.265 15.403 31.434 1.00 82.94 339 VAL A O 1
ATOM 2591 N N . PRO A 1 340 ? -9.710 17.062 32.842 1.00 82.00 340 PRO A N 1
ATOM 2592 C CA . PRO A 1 340 ? -11.029 17.118 33.468 1.00 82.00 340 PRO A CA 1
ATOM 2593 C C . PRO A 1 340 ? -12.149 17.490 32.493 1.00 82.00 340 PRO A C 1
ATOM 2595 O O . PRO A 1 340 ? -13.223 16.902 32.567 1.00 82.00 340 PRO A O 1
ATOM 2598 N N . TYR A 1 341 ? -11.900 18.407 31.552 1.00 82.44 341 TYR A N 1
ATOM 2599 C CA . TYR A 1 341 ? -12.875 18.775 30.522 1.00 82.44 341 TYR A CA 1
ATOM 2600 C C . TYR A 1 341 ? -13.249 17.594 29.612 1.00 82.44 341 TYR A C 1
ATOM 2602 O O . TYR A 1 341 ? -14.424 17.368 29.333 1.00 82.44 341 TYR A O 1
ATOM 2610 N N . LEU A 1 342 ? -12.273 16.790 29.177 1.00 81.44 342 LEU A N 1
ATOM 2611 C CA . LEU A 1 342 ? -12.547 15.588 28.380 1.00 81.44 342 LEU A CA 1
ATOM 2612 C C . LEU A 1 342 ? -13.347 14.543 29.171 1.00 81.44 342 LEU A C 1
ATOM 2614 O O . LEU A 1 342 ? -14.205 13.852 28.614 1.00 81.44 342 LEU A O 1
ATOM 2618 N N . LEU A 1 343 ? -13.102 14.444 30.479 1.00 76.31 343 LEU A N 1
ATOM 2619 C CA . LEU A 1 343 ? -13.830 13.531 31.356 1.00 76.31 343 LEU A CA 1
ATOM 2620 C C . LEU A 1 343 ? -15.293 13.937 31.567 1.00 76.31 343 LEU A C 1
ATOM 2622 O O . LEU A 1 343 ? -16.097 13.046 31.825 1.00 76.31 343 LEU A O 1
ATOM 2626 N N . THR A 1 344 ? -15.651 15.218 31.414 1.00 75.19 344 THR A N 1
ATOM 2627 C CA . THR A 1 344 ? -17.033 15.709 31.566 1.00 75.19 344 THR A CA 1
ATOM 2628 C C . THR A 1 344 ? -17.855 15.718 30.272 1.00 75.19 344 THR A C 1
ATOM 2630 O O . THR A 1 344 ? -19.058 15.981 30.326 1.00 75.19 344 THR A O 1
ATOM 2633 N N . GLN A 1 345 ? -17.260 15.420 29.108 1.00 75.69 345 GLN A N 1
ATOM 2634 C CA . GLN A 1 345 ? -17.996 15.374 27.837 1.00 75.69 345 GLN A CA 1
ATOM 2635 C C . GLN A 1 345 ? -19.094 14.297 27.828 1.00 75.69 345 GLN A C 1
ATOM 2637 O O . GLN A 1 345 ? -18.942 13.201 28.370 1.00 75.69 345 GLN A O 1
ATOM 2642 N N . SER A 1 346 ? -20.210 14.579 27.151 1.00 54.78 346 SER A N 1
ATOM 2643 C CA . SER A 1 346 ? -21.309 13.622 26.986 1.00 54.78 346 SER A CA 1
ATOM 2644 C C . SER A 1 346 ? -20.821 12.365 26.249 1.00 54.78 346 SER A C 1
ATOM 2646 O O . SER A 1 346 ? -20.268 12.492 25.155 1.00 54.78 346 SER A O 1
ATOM 2648 N N . LYS A 1 347 ? -21.075 11.173 26.814 1.00 59.50 347 LYS A N 1
ATOM 2649 C CA . LYS A 1 347 ? -20.517 9.84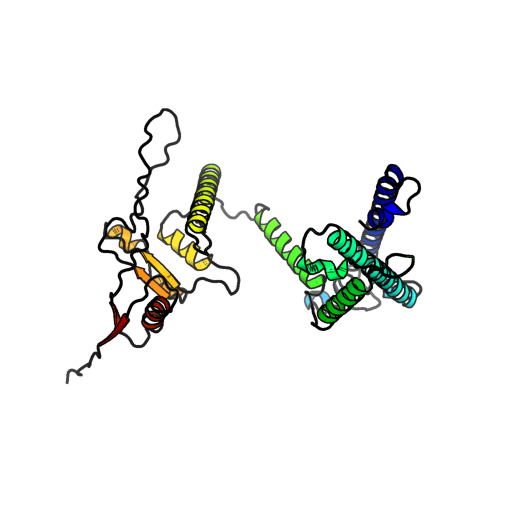0 26.458 1.00 59.50 347 LYS A CA 1
ATOM 2650 C C . LYS A 1 347 ? -19.175 9.461 27.111 1.00 59.50 347 LYS A C 1
ATOM 2652 O O . LYS A 1 347 ? -18.736 8.326 26.915 1.00 59.50 347 LYS A O 1
ATOM 2657 N N . SER A 1 348 ? -18.549 10.333 27.902 1.00 57.47 348 SER A N 1
ATOM 2658 C CA . SER A 1 348 ? -17.408 9.958 28.750 1.00 57.47 348 SER A CA 1
ATOM 2659 C C . SER A 1 348 ? -17.856 9.125 29.958 1.00 57.47 348 SER A C 1
ATOM 2661 O O . SER A 1 348 ? -19.026 9.111 30.335 1.00 57.47 348 SER A O 1
ATOM 2663 N N . TYR A 1 349 ? -16.922 8.391 30.570 1.00 56.66 349 TYR A N 1
ATOM 2664 C CA . TYR A 1 349 ? -17.198 7.460 31.677 1.00 56.66 349 TYR A CA 1
ATOM 2665 C C . TYR A 1 349 ? -17.813 8.120 32.933 1.00 56.66 349 TYR A C 1
ATOM 2667 O O . TYR A 1 349 ? -18.317 7.403 33.797 1.00 56.66 349 TYR A O 1
ATOM 2675 N N . LEU A 1 350 ? -17.774 9.455 33.040 1.00 56.47 350 LEU A N 1
ATOM 2676 C CA . LEU A 1 350 ? -18.180 10.239 34.205 1.00 56.47 350 LEU A CA 1
ATOM 2677 C C . LEU A 1 350 ? -19.039 11.448 33.770 1.00 56.47 350 LEU A C 1
ATOM 2679 O O . LEU A 1 350 ? -18.517 12.504 33.439 1.00 56.47 350 LEU A O 1
ATOM 2683 N N . GLU A 1 351 ? -20.370 11.332 33.807 1.00 53.97 351 GLU A N 1
ATOM 2684 C CA . GLU A 1 351 ? -21.288 12.480 33.648 1.00 53.97 351 GLU A CA 1
ATOM 2685 C C . GLU A 1 351 ? -21.302 13.333 34.932 1.00 53.97 351 GLU A C 1
ATOM 2687 O O . GLU A 1 351 ? -22.146 13.165 35.816 1.00 53.97 351 GLU A O 1
ATOM 2692 N N . VAL A 1 352 ? -20.299 14.200 35.085 1.00 60.53 352 VAL A N 1
ATOM 2693 C CA . VAL A 1 352 ? -19.920 14.826 36.364 1.00 60.53 352 VAL A CA 1
ATOM 2694 C C . VAL A 1 352 ? -19.735 16.338 36.199 1.00 60.53 352 VAL A C 1
ATOM 2696 O O . VAL A 1 352 ? -19.319 16.811 35.144 1.00 60.53 352 VAL A O 1
ATOM 2699 N N . ARG A 1 353 ? -20.052 17.123 37.242 1.00 56.03 353 ARG A N 1
ATOM 2700 C CA . ARG A 1 353 ? -19.879 18.590 37.236 1.00 56.03 353 ARG A CA 1
ATOM 2701 C C . ARG A 1 353 ? -18.422 18.970 37.528 1.00 56.03 353 ARG A C 1
ATOM 2703 O O . ARG A 1 353 ? -17.833 18.454 38.475 1.00 56.03 353 ARG A O 1
ATOM 2710 N N . LEU A 1 354 ? -17.858 19.881 36.734 1.00 63.88 354 LEU A N 1
ATOM 2711 C CA . LEU A 1 354 ? -16.486 20.373 36.895 1.00 63.88 354 LEU A CA 1
ATOM 2712 C C . LEU A 1 354 ? -16.459 21.637 37.763 1.00 63.88 354 LEU A C 1
ATOM 2714 O O . LEU A 1 354 ? -17.203 22.580 37.493 1.00 63.88 354 LEU A O 1
ATOM 2718 N N . LYS A 1 355 ? -15.580 21.676 38.767 1.00 63.12 355 LYS A N 1
ATOM 2719 C CA . LYS A 1 355 ? -15.304 22.862 39.582 1.00 63.12 355 LYS A CA 1
ATOM 2720 C C . LYS A 1 355 ? -13.812 23.177 39.524 1.00 63.12 355 LYS A C 1
ATOM 2722 O O . LYS A 1 355 ? -12.980 22.306 39.757 1.00 63.12 355 LYS A O 1
ATOM 2727 N N . ILE A 1 356 ? -13.476 24.425 39.215 1.00 64.19 356 ILE A N 1
ATOM 2728 C CA . ILE A 1 356 ? -12.089 24.892 39.133 1.00 64.19 356 ILE A CA 1
ATOM 2729 C C . ILE A 1 356 ? -11.818 25.782 40.344 1.00 64.19 356 ILE A C 1
ATOM 2731 O O . ILE A 1 356 ? -12.572 26.715 40.617 1.00 64.19 356 ILE A O 1
ATOM 2735 N N . ILE A 1 357 ? -10.753 25.470 41.076 1.00 74.00 357 ILE A N 1
ATOM 2736 C CA . ILE A 1 357 ? -10.255 26.235 42.214 1.00 74.00 357 ILE A CA 1
ATOM 2737 C C . ILE A 1 357 ? -8.899 26.806 41.801 1.00 74.00 357 ILE A C 1
ATOM 2739 O O . ILE A 1 357 ? -7.957 26.058 41.539 1.00 74.00 357 ILE A O 1
ATOM 2743 N N . VAL A 1 358 ? -8.820 28.133 41.720 1.00 66.62 358 VAL A N 1
ATOM 2744 C CA . VAL A 1 358 ? -7.604 28.865 41.346 1.00 66.62 358 VAL A CA 1
ATOM 2745 C C . VAL A 1 358 ? -6.999 29.473 42.603 1.00 66.62 358 VAL A C 1
ATOM 2747 O O . VAL A 1 358 ? -7.690 30.176 43.343 1.00 66.62 358 VAL A O 1
ATOM 2750 N N . TYR A 1 359 ? -5.713 29.221 42.837 1.00 63.75 359 TYR A N 1
ATOM 2751 C CA . TYR A 1 359 ? -4.957 29.884 43.897 1.00 63.75 359 TYR A CA 1
ATOM 2752 C C . TYR A 1 359 ? -4.019 30.913 43.277 1.00 63.75 359 TYR A C 1
ATOM 2754 O O . TYR A 1 359 ? -3.124 30.564 42.517 1.00 63.75 359 TYR A O 1
ATOM 2762 N N . VAL A 1 360 ? -4.203 32.184 43.634 1.00 52.97 360 VAL A N 1
ATOM 2763 C CA . VAL A 1 360 ? -3.287 33.259 43.239 1.00 52.97 360 VAL A CA 1
ATOM 2764 C C . VAL A 1 360 ? -2.259 33.439 44.352 1.00 52.97 360 VAL A C 1
ATOM 2766 O O . VAL A 1 360 ? -2.570 33.957 45.426 1.00 52.97 360 VAL A O 1
ATOM 2769 N N . LEU A 1 361 ? -1.027 32.993 44.108 1.00 50.97 361 LEU A N 1
ATOM 2770 C CA . LEU A 1 361 ? 0.109 33.258 44.989 1.00 50.97 361 LEU A CA 1
ATOM 2771 C C . LEU A 1 361 ? 0.530 34.723 44.831 1.00 50.97 361 LEU A C 1
ATOM 2773 O O . LEU A 1 361 ? 1.223 35.098 43.890 1.00 50.97 361 LEU A O 1
ATOM 2777 N N . LYS A 1 362 ? 0.109 35.571 45.771 1.00 40.72 362 LYS A N 1
ATOM 2778 C CA . LYS A 1 362 ? 0.598 36.947 45.869 1.00 40.72 362 LYS A CA 1
ATOM 2779 C C . LYS A 1 362 ? 1.970 36.926 46.542 1.00 40.72 362 LYS A C 1
ATOM 2781 O O . LYS A 1 362 ? 2.060 36.847 47.765 1.00 40.72 362 LYS A O 1
ATOM 2786 N N . LEU A 1 363 ? 3.038 36.975 45.748 1.00 50.00 363 LEU A N 1
ATOM 2787 C CA . LEU A 1 363 ? 4.384 37.222 46.263 1.00 50.00 363 LEU A CA 1
ATOM 2788 C C . LEU A 1 363 ? 4.425 38.651 46.817 1.00 50.00 363 LEU A C 1
ATOM 2790 O O . LEU A 1 363 ? 4.428 39.622 46.064 1.00 50.00 363 LEU A O 1
ATOM 2794 N N . VAL A 1 364 ? 4.399 38.781 48.142 1.00 52.94 364 VAL A N 1
ATOM 2795 C CA . VAL A 1 364 ? 4.709 40.045 48.813 1.00 52.94 364 VAL A CA 1
ATOM 2796 C C . VAL A 1 364 ? 6.233 40.187 48.776 1.00 52.94 364 VAL A C 1
ATOM 2798 O O . VAL A 1 364 ? 6.913 39.329 49.345 1.00 52.94 364 VAL A O 1
ATOM 2801 N N . PRO A 1 365 ? 6.795 41.206 48.102 1.00 48.94 365 PRO A N 1
ATOM 2802 C CA . PRO A 1 365 ? 8.230 41.444 48.162 1.00 48.94 365 PRO A CA 1
ATOM 2803 C C . PRO A 1 365 ? 8.607 41.726 49.620 1.00 48.94 365 PRO A C 1
ATOM 2805 O O . PRO A 1 365 ? 7.999 42.581 50.266 1.00 48.94 365 PRO A O 1
ATOM 2808 N N . ARG A 1 366 ? 9.581 40.982 50.161 1.00 50.50 366 ARG A N 1
ATOM 2809 C CA . ARG A 1 366 ? 10.241 41.398 51.403 1.00 50.50 366 ARG A CA 1
ATOM 2810 C C . ARG A 1 366 ? 10.996 42.686 51.079 1.00 50.50 366 ARG A C 1
ATOM 2812 O O . ARG A 1 366 ? 11.918 42.640 50.270 1.00 50.50 366 ARG A O 1
ATOM 2819 N N . ILE A 1 367 ? 10.519 43.794 51.646 1.00 52.28 367 ILE A N 1
ATOM 2820 C CA . ILE A 1 367 ? 11.205 45.094 51.682 1.00 52.28 367 ILE A CA 1
ATOM 2821 C C . ILE A 1 367 ? 12.487 44.949 52.496 1.00 52.28 367 ILE A C 1
ATOM 2823 O O . ILE A 1 367 ? 12.428 44.237 53.530 1.00 52.28 367 ILE A O 1
#

Sequence (367 aa):
MAGANISGNLKNPQVAIPRGTLSAILVSTIVYISVLLIAGTTYERDADGIVTPDPFNQPDCYYNYTCPFGLLNYYQIVMVTSVWPPIISIGIIAATLCSALASLVSAPKIFQAICEDNVIPAIRMFAKGYGPGNDPRRAYALAFFVTTAVLMIDVNWGTSTTATTYMHTLSGVMKLAKDEFHVKNYRPQDTTQMNQQLAAARRTEDMSQKNLRKQGIKGVCKAVVARTLEEGCDMLYQASGLGRLTPNIVLLGFIENDAVDRSRIKLSQAFYNDMGVGVFRSKSSKAFRAHPDKKIRVGNSAVSDSSVTTHSILTKTTSKGSTIDVWWLSDDGGLTLLVPYLLTQSKSYLEVRLKIIVYVLKLVPRI

InterPro domains:
  IPR004841 Amino acid permease/SLC12A domain [PF00324] (2-176)
  IPR004842 SLC12A transporter family [PTHR11827] (1-153)
  IPR018491 SLC12A transporter, C-terminal [PF03522] (200-283)
  IPR018491 SLC12A transporter, C-terminal [PF03522] (289-357)

pLDDT: mean 72.09, std 18.2, range [23.39, 97.56]